Protein 3VEA (pdb70)

InterPro domains:
  IPR009390 Macrodomain Ter protein, MatP [MF_01073] (1-148)
  IPR009390 Macrodomain Ter protein, MatP [NF003471] (1-150)
  IPR013321 Arc-type ribbon-helix-helix [G3DSA:1.10.1220.10] (98-150)
  IPR035087 MatP, N-terminal [PF06303] (2-85)
  IPR035375 MatP, C-terminal ribbon-helix-helix domain [PF17414] (88-147)
  IPR038339 MatP, N-terminal domain superfamily [G3DSA:1.20.1270.380] (1-89)

Sequence (298 aa):
MKYQQLENLESGWKWAYLVKKHREGEAITRHIENSAAQDAVEQLMKLENEPVKVQEWIDAHMNVNLATRMKQTIRARRKRHFNAEHQHTRKKSIDLEFLVWQRLAVLARRRGNTLSDTVVQLIEDAERKEKYASQMSSLKQDLKDILDKMKYQQLENLESGWKWAYLVKKHREGEAITRHIENSAAQDAVEQLMKLENEPVKVQEWIDAHMNVNLATRMKQTIRARRKRHFNAEHQHTRKKSIDLEFLVWQRLAVLARRRGNTLSDTVVQLIEDAERKEKYASQMSSLKQDLKDILDK

Structure (mmCIF, N/CA/C/O backbone):
data_3VEA
#
_entry.id   3VEA
#
_cell.length_a   73.980
_cell.length_b   111.310
_cell.length_c   169.140
_cell.angle_alpha   90.00
_cell.angle_beta   90.00
_cell.angle_gamma   90.00
#
_symmetry.space_group_name_H-M   'C 2 2 21'
#
loop_
_entity.id
_entity.type
_entity.pdbx_description
1 polymer 'Macrodomain Ter protein'
2 polymer "5'-D(*AP*GP*TP*TP*CP*GP*TP*GP*AP*CP*AP*TP*TP*GP*TP*CP*AP*CP*GP*AP*AP*CP*T)-3'"
3 polymer "5'-D(*AP*GP*TP*TP*CP*GP*TP*GP*AP*CP*AP*AP*TP*GP*TP*CP*AP*CP*GP*AP*AP*CP*T)-3'"
4 water water
#
loop_
_atom_site.group_PDB
_atom_site.id
_atom_site.type_symbol
_atom_site.label_atom_id
_atom_site.label_alt_id
_atom_site.label_comp_id
_atom_site.label_asym_id
_atom_site.label_entity_id
_atom_site.label_seq_id
_atom_site.pdbx_PDB_ins_code
_atom_site.Cartn_x
_atom_site.Cartn_y
_atom_site.Cartn_z
_atom_site.occupancy
_atom_site.B_iso_or_equiv
_atom_site.auth_seq_id
_atom_site.auth_comp_id
_atom_site.auth_asym_id
_atom_site.auth_atom_id
_atom_site.pdbx_PDB_model_num
ATOM 1 N N . MET A 1 1 ? 5.750 27.104 -6.819 1.00 111.92 14 MET B N 1
ATOM 2 C CA . MET A 1 1 ? 6.468 28.204 -7.457 1.00 102.67 14 MET B CA 1
ATOM 3 C C . MET A 1 1 ? 7.202 29.082 -6.437 1.00 95.47 14 MET B C 1
ATOM 4 O O . MET A 1 1 ? 6.595 29.544 -5.482 1.00 95.66 14 MET B O 1
ATOM 9 N N . LYS A 1 2 ? 8.508 29.274 -6.622 1.00 86.64 15 LYS B N 1
ATOM 10 C CA . LYS A 1 2 ? 9.317 30.067 -5.700 1.00 80.21 15 LYS B CA 1
ATOM 11 C C . LYS A 1 2 ? 9.968 31.249 -6.382 1.00 78.80 15 LYS B C 1
ATOM 12 O O . LYS A 1 2 ? 9.582 32.359 -6.161 1.00 84.71 15 LYS B O 1
ATOM 18 N N . TYR A 1 3 ? 10.958 31.024 -7.228 1.00 78.36 16 TYR B N 1
ATOM 19 C CA . TYR A 1 3 ? 11.669 32.111 -7.915 1.00 76.90 16 TYR B CA 1
ATOM 20 C C . TYR A 1 3 ? 10.779 32.800 -8.946 1.00 74.87 16 TYR B C 1
ATOM 21 O O . TYR A 1 3 ? 9.800 32.235 -9.423 1.00 67.55 16 TYR B O 1
ATOM 30 N N . GLN A 1 4 ? 11.166 34.036 -9.318 1.00 71.79 17 GLN B N 1
ATOM 31 C CA . GLN A 1 4 ? 10.375 34.789 -10.285 1.00 77.77 17 GLN B CA 1
ATOM 32 C C . GLN A 1 4 ? 10.922 34.520 -11.668 1.00 77.99 17 GLN B C 1
ATOM 33 O O . GLN A 1 4 ? 12.132 34.447 -11.868 1.00 83.85 17 GLN B O 1
ATOM 39 N N . GLN A 1 5 ? 10.040 34.568 -12.663 1.00 86.83 18 GLN B N 1
ATOM 40 C CA . GLN A 1 5 ? 10.438 34.314 -14.065 1.00 91.75 18 GLN B CA 1
ATOM 41 C C . GLN A 1 5 ? 10.573 35.611 -14.862 1.00 91.59 18 GLN B C 1
ATOM 42 O O . GLN A 1 5 ? 9.564 36.177 -15.323 1.00 96.12 18 GLN B O 1
ATOM 48 N N . LEU A 1 6 ? 11.815 36.070 -15.001 1.00 88.17 19 LEU B N 1
ATOM 49 C CA . LEU A 1 6 ? 12.152 37.248 -15.772 1.00 87.05 19 LEU B CA 1
ATOM 50 C C . LEU A 1 6 ? 12.147 36.969 -17.250 1.00 91.49 19 LEU B C 1
ATOM 51 O O . LEU A 1 6 ? 13.205 36.658 -17.776 1.00 97.28 19 LEU B O 1
ATOM 56 N N . GLU A 1 7 ? 10.972 37.051 -17.898 1.00 96.32 20 GLU B N 1
ATOM 57 C CA . GLU A 1 7 ? 10.769 36.793 -19.341 1.00 102.50 20 GLU B CA 1
ATOM 58 C C . GLU A 1 7 ? 11.917 37.279 -20.279 1.00 100.41 20 GLU B C 1
ATOM 59 O O . GLU A 1 7 ? 12.227 36.463 -21.297 1.00 105.35 20 GLU B O 1
ATOM 65 N N . ASN A 1 8 ? 12.494 38.416 -20.025 1.00 101.11 21 ASN B N 1
ATOM 66 C CA . ASN A 1 8 ? 13.512 39.021 -20.808 1.00 108.23 21 ASN B CA 1
ATOM 67 C C . ASN A 1 8 ? 14.829 38.200 -20.801 1.00 106.59 21 ASN B C 1
ATOM 68 O O . ASN A 1 8 ? 15.417 37.801 -21.807 1.00 109.56 21 ASN B O 1
ATOM 73 N N . LEU A 1 9 ? 15.132 37.754 -19.578 1.00 99.00 22 LEU B N 1
ATOM 74 C CA . LEU A 1 9 ? 16.390 37.034 -19.288 1.00 94.06 22 LEU B CA 1
ATOM 75 C C . LEU A 1 9 ? 16.267 35.588 -19.730 1.00 90.80 22 LEU B C 1
ATOM 76 O O . LEU A 1 9 ? 17.141 34.966 -20.386 1.00 84.18 22 LEU B O 1
ATOM 81 N N . GLU A 1 10 ? 15.177 35.039 -19.279 1.00 83.39 23 GLU B N 1
ATOM 82 C CA . GLU A 1 10 ? 14.864 33.645 -19.528 1.00 68.31 23 GLU B CA 1
ATOM 83 C C . GLU A 1 10 ? 14.613 33.353 -20.991 1.00 74.89 23 GLU B C 1
ATOM 84 O O . GLU A 1 10 ? 14.672 32.207 -21.461 1.00 82.15 23 GLU B O 1
ATOM 90 N N . SER A 1 11 ? 14.431 34.412 -21.758 1.00 78.60 24 SER B N 1
ATOM 91 C CA . SER A 1 11 ? 14.237 34.245 -23.195 1.00 70.67 24 SER B CA 1
ATOM 92 C C . SER A 1 11 ? 15.607 34.154 -23.852 1.00 63.29 24 SER B C 1
ATOM 93 O O . SER A 1 11 ? 15.800 33.279 -24.676 1.00 76.66 24 SER B O 1
ATOM 96 N N . GLY A 1 12 ? 16.558 35.015 -23.483 1.00 61.76 25 GLY B N 1
ATOM 97 C CA . GLY A 1 12 ? 17.888 34.904 -24.067 1.00 67.56 25 GLY B CA 1
ATOM 98 C C . GLY A 1 12 ? 18.555 33.551 -23.718 1.00 74.68 25 GLY B C 1
ATOM 99 O O . GLY A 1 12 ? 19.347 32.998 -24.486 1.00 68.77 25 GLY B O 1
ATOM 100 N N . TRP A 1 13 ? 18.253 33.032 -22.532 1.00 70.54 26 TRP B N 1
ATOM 101 C CA . TRP A 1 13 ? 18.770 31.748 -22.104 1.00 72.13 26 TRP B CA 1
ATOM 102 C C . TRP A 1 13 ? 18.277 30.681 -23.087 1.00 78.09 26 TRP B C 1
ATOM 103 O O . TRP A 1 13 ? 19.045 29.827 -23.551 1.00 80.09 26 TRP B O 1
ATOM 114 N N . LYS A 1 14 ? 16.974 30.725 -23.371 1.00 75.35 27 LYS B N 1
ATOM 115 C CA . LYS A 1 14 ? 16.338 29.779 -24.279 1.00 72.93 27 LYS B CA 1
ATOM 116 C C . LYS A 1 14 ? 16.938 29.911 -25.674 1.00 77.09 27 LYS B C 1
ATOM 117 O O . LYS A 1 14 ? 17.001 28.957 -26.443 1.00 76.40 27 LYS B O 1
ATOM 123 N N . TRP A 1 15 ? 17.401 31.105 -25.993 1.00 78.32 28 TRP B N 1
ATOM 124 C CA . TRP A 1 15 ? 17.947 31.335 -27.301 1.00 77.98 28 TRP B CA 1
ATOM 125 C C . TRP A 1 15 ? 19.344 30.776 -27.342 1.00 76.96 28 TRP B C 1
ATOM 126 O O . TRP A 1 15 ? 19.686 30.053 -28.253 1.00 84.03 28 TRP B O 1
ATOM 137 N N . ALA A 1 16 ? 20.163 31.135 -26.361 1.00 80.76 29 ALA B N 1
ATOM 138 C CA . ALA A 1 16 ? 21.563 30.685 -26.303 1.00 78.42 29 ALA B CA 1
ATOM 139 C C . ALA A 1 16 ? 21.631 29.177 -26.325 1.00 71.98 29 ALA B C 1
ATOM 140 O O . ALA A 1 16 ? 22.605 28.607 -26.792 1.00 65.05 29 ALA B O 1
ATOM 142 N N . TYR A 1 17 ? 20.577 28.559 -25.809 1.00 68.18 30 TYR B N 1
ATOM 143 C CA . TYR A 1 17 ? 20.487 27.123 -25.723 1.00 74.90 30 TYR B CA 1
ATOM 144 C C . TYR A 1 17 ? 20.165 26.498 -27.052 1.00 75.99 30 TYR B C 1
ATOM 145 O O . TYR A 1 17 ? 20.584 25.382 -27.305 1.00 86.93 30 TYR B O 1
ATOM 154 N N . LEU A 1 18 ? 19.398 27.196 -27.880 1.00 77.26 31 LEU B N 1
ATOM 155 C CA . LEU A 1 18 ? 19.008 26.712 -29.214 1.00 74.11 31 LEU B CA 1
ATOM 156 C C . LEU A 1 18 ? 20.174 26.820 -30.189 1.00 71.59 31 LEU B C 1
ATOM 157 O O . LEU A 1 18 ? 20.504 25.846 -30.863 1.00 70.00 31 LEU B O 1
ATOM 162 N N . VAL A 1 19 ? 20.780 28.008 -30.254 1.00 70.80 32 VAL B N 1
ATOM 163 C CA . VAL A 1 19 ? 21.914 28.282 -31.137 1.00 75.81 32 VAL B CA 1
ATOM 164 C C . VAL A 1 19 ? 23.079 27.351 -30.764 1.00 74.89 32 VAL B C 1
ATOM 165 O O . VAL A 1 19 ? 23.853 26.927 -31.607 1.00 78.55 32 VAL B O 1
ATOM 169 N N . LYS A 1 20 ? 23.178 27.023 -29.490 1.00 76.72 33 LYS B N 1
ATOM 170 C CA . LYS A 1 20 ? 24.225 26.146 -28.995 1.00 76.97 33 LY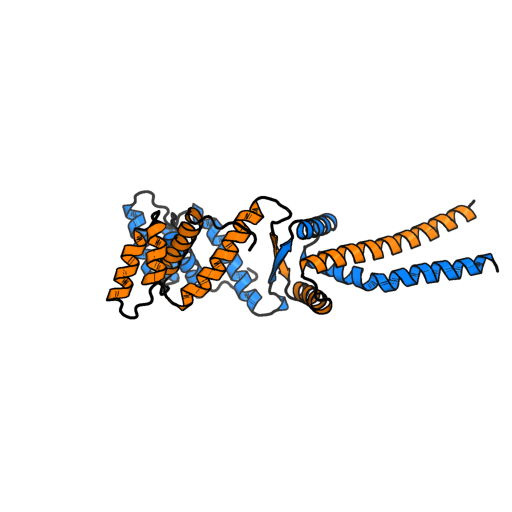S B CA 1
ATOM 171 C C . LYS A 1 20 ? 23.933 24.721 -29.474 1.00 78.27 33 LYS B C 1
ATOM 172 O O . LYS A 1 20 ? 24.743 24.085 -30.144 1.00 73.15 33 LYS B O 1
ATOM 178 N N . LYS A 1 21 ? 22.762 24.215 -29.123 1.00 75.08 34 LYS B N 1
ATOM 179 C CA . LYS A 1 21 ? 22.403 22.872 -29.542 1.00 74.58 34 LYS B CA 1
ATOM 180 C C . LYS A 1 21 ? 22.522 22.735 -31.078 1.00 77.05 34 LYS B C 1
ATOM 181 O O . LYS A 1 21 ? 22.888 21.689 -31.618 1.00 79.63 34 LYS B O 1
ATOM 187 N N . HIS A 1 22 ? 22.227 23.794 -31.808 1.00 80.90 35 HIS B N 1
ATOM 188 C CA . HIS A 1 22 ? 22.311 23.661 -33.238 1.00 78.01 35 HIS B CA 1
ATOM 189 C C . HIS A 1 22 ? 23.722 23.688 -33.751 1.00 78.55 35 HIS B C 1
ATOM 190 O O . HIS A 1 22 ? 24.033 23.037 -34.756 1.00 82.37 35 HIS B O 1
ATOM 197 N N . ARG A 1 23 ? 24.574 24.456 -33.090 1.00 70.51 36 ARG B N 1
ATOM 198 C CA . ARG A 1 23 ? 25.952 24.524 -33.510 1.00 72.27 36 ARG B CA 1
ATOM 199 C C . ARG A 1 23 ? 26.690 23.248 -33.097 1.00 77.37 36 ARG B C 1
ATOM 200 O O . ARG A 1 23 ? 27.801 22.972 -33.552 1.00 81.60 36 ARG B O 1
ATOM 208 N N . GLU A 1 24 ? 26.041 22.458 -32.250 1.00 77.25 37 GLU B N 1
ATOM 209 C CA . GLU A 1 24 ? 26.592 21.193 -31.778 1.00 79.41 37 GLU B CA 1
ATOM 210 C C . GLU A 1 24 ? 26.131 20.015 -32.649 1.00 83.73 37 GLU B C 1
ATOM 211 O O . GLU A 1 24 ? 26.540 18.863 -32.441 1.00 79.06 37 GLU B O 1
ATOM 217 N N . GLY A 1 25 ? 25.236 20.315 -33.586 1.00 84.27 38 GLY B N 1
ATOM 218 C CA . GLY A 1 25 ? 24.718 19.305 -34.476 1.00 80.74 38 GLY B CA 1
ATOM 219 C C . GLY A 1 25 ? 23.522 18.557 -33.938 1.00 84.79 38 GLY B C 1
ATOM 220 O O . GLY A 1 25 ? 23.530 17.338 -33.920 1.00 89.47 38 GLY B O 1
ATOM 221 N N . GLU A 1 26 ? 22.471 19.252 -33.509 1.00 81.65 39 GLU B N 1
ATOM 222 C CA . GLU A 1 26 ? 21.257 18.563 -33.005 1.00 80.15 39 GLU B CA 1
ATOM 223 C C . GLU A 1 26 ? 19.978 19.100 -33.726 1.00 87.24 39 GLU B C 1
ATOM 224 O O . GLU A 1 26 ? 20.091 20.193 -34.305 1.00 83.20 39 GLU B O 1
ATOM 230 N N . ALA A 1 27 ? 18.816 18.356 -33.684 1.00 89.19 40 ALA B N 1
ATOM 231 C CA . ALA A 1 27 ? 17.595 18.760 -34.372 1.00 85.17 40 ALA B CA 1
ATOM 232 C C . ALA A 1 27 ? 16.776 19.712 -33.533 1.00 84.98 40 ALA B C 1
ATOM 233 O O . ALA A 1 27 ? 15.798 19.375 -32.849 1.00 82.95 40 ALA B O 1
ATOM 235 N N . ILE A 1 28 ? 17.139 20.958 -33.769 1.00 81.58 41 ILE B N 1
ATOM 236 C CA . ILE A 1 28 ? 16.447 22.073 -33.144 1.00 80.00 41 ILE B CA 1
ATOM 237 C C . ILE A 1 28 ? 14.984 22.078 -33.639 1.00 87.84 41 ILE B C 1
ATOM 238 O O . ILE A 1 28 ? 14.025 21.938 -32.880 1.00 86.03 41 ILE B O 1
ATOM 243 N N . THR A 1 29 ? 14.832 22.000 -34.950 1.00 100.11 42 THR B N 1
ATOM 244 C CA . THR A 1 29 ? 13.505 22.037 -35.597 1.00 103.48 42 THR B CA 1
ATOM 245 C C . THR A 1 29 ? 12.703 20.751 -35.564 1.00 104.38 42 THR B C 1
ATOM 246 O O . THR A 1 29 ? 13.244 19.687 -35.369 1.00 104.25 42 THR B O 1
ATOM 250 N N . ARG A 1 30 ? 11.413 20.835 -35.849 1.00 108.74 43 ARG B N 1
ATOM 251 C CA . ARG A 1 30 ? 10.668 19.594 -35.844 1.00 115.52 43 ARG B CA 1
ATOM 252 C C . ARG A 1 30 ? 10.202 19.245 -37.239 1.00 118.93 43 ARG B C 1
ATOM 253 O O . ARG A 1 30 ? 9.213 18.520 -37.379 1.00 115.10 43 ARG B O 1
ATOM 261 N N . HIS A 1 31 ? 10.970 19.681 -38.244 1.00 119.50 44 HIS B N 1
ATOM 262 C CA . HIS A 1 31 ? 10.668 19.416 -39.651 1.00 118.36 44 HIS B CA 1
ATOM 263 C C . HIS A 1 31 ? 11.673 18.441 -40.240 1.00 117.92 44 HIS B C 1
ATOM 264 O O . HIS A 1 31 ? 12.834 18.803 -40.407 1.00 115.70 44 HIS B O 1
ATOM 271 N N . ILE A 1 32 ? 11.220 17.230 -40.570 1.00 118.91 45 ILE B N 1
ATOM 272 C CA . ILE A 1 32 ? 12.092 16.195 -41.138 1.00 118.23 45 ILE B CA 1
ATOM 273 C C . ILE A 1 32 ? 12.776 16.674 -42.409 1.00 118.89 45 ILE B C 1
ATOM 274 O O . ILE A 1 32 ? 13.906 16.286 -42.697 1.00 116.68 45 ILE B O 1
ATOM 279 N N . GLU A 1 33 ? 12.082 17.522 -43.162 1.00 120.26 46 GLU B N 1
ATOM 280 C CA . GLU A 1 33 ? 12.619 18.086 -44.393 1.00 121.11 46 GLU B CA 1
ATOM 281 C C . GLU A 1 33 ? 13.699 19.119 -44.102 1.00 116.73 46 GLU B C 1
ATOM 282 O O . GLU A 1 33 ? 13.482 20.031 -43.316 1.00 120.44 46 GLU B O 1
ATOM 288 N N . ASN A 1 34 ? 14.858 18.982 -44.734 1.00 113.11 47 ASN B N 1
ATOM 289 C CA . ASN A 1 34 ? 15.941 19.942 -44.522 1.00 117.45 47 ASN B CA 1
ATOM 290 C C . ASN A 1 34 ? 15.581 21.310 -45.073 1.00 119.15 47 ASN B C 1
ATOM 291 O O . ASN A 1 34 ? 16.272 22.306 -44.819 1.00 117.02 47 ASN B O 1
ATOM 296 N N . SER A 1 35 ? 14.502 21.348 -45.844 1.00 122.44 48 SER B N 1
ATOM 297 C CA . SER A 1 35 ? 14.032 22.597 -46.431 1.00 127.04 48 SER B CA 1
ATOM 298 C C . SER A 1 35 ? 13.405 23.494 -45.340 1.00 129.96 48 SER B C 1
ATOM 299 O O . SER A 1 35 ? 13.933 24.584 -45.052 1.00 124.29 48 SER B O 1
ATOM 302 N N . ALA A 1 36 ? 12.301 23.014 -44.737 1.00 134.04 49 ALA B N 1
ATOM 303 C CA . ALA A 1 36 ? 11.570 23.718 -43.660 1.00 134.09 49 ALA B CA 1
ATOM 304 C C . ALA A 1 36 ? 12.431 23.870 -42.393 1.00 132.74 49 ALA B C 1
ATOM 305 O O . ALA A 1 36 ? 12.375 24.901 -41.694 1.00 130.35 49 ALA B O 1
ATOM 307 N N . ALA A 1 37 ? 13.215 22.829 -42.105 1.00 130.04 50 ALA B N 1
ATOM 308 C CA . ALA A 1 37 ? 14.112 22.827 -40.960 1.00 126.71 50 ALA B CA 1
ATOM 309 C C . ALA A 1 37 ? 15.129 23.960 -41.124 1.00 126.32 50 ALA B C 1
ATOM 310 O O . ALA A 1 37 ? 15.195 24.876 -40.291 1.00 128.92 50 ALA B O 1
ATOM 312 N N . GLN A 1 38 ? 15.909 23.914 -42.197 1.00 121.11 51 GLN B N 1
ATOM 313 C CA . GLN A 1 38 ? 16.889 24.957 -42.424 1.00 120.67 51 GLN B CA 1
ATOM 314 C C . GLN A 1 38 ? 16.231 26.323 -42.503 1.00 123.20 51 GLN B C 1
ATOM 315 O O . GLN A 1 38 ? 16.845 27.324 -42.156 1.00 125.93 51 GLN B O 1
ATOM 321 N N . ASP A 1 39 ? 14.985 26.374 -42.960 1.00 124.00 52 ASP B N 1
ATOM 322 C CA . ASP A 1 39 ? 14.275 27.648 -43.060 1.00 127.39 52 ASP B CA 1
ATOM 323 C C . ASP A 1 39 ? 14.121 28.308 -41.705 1.00 125.17 52 ASP B C 1
ATOM 324 O O . ASP A 1 39 ? 14.298 29.516 -41.566 1.00 121.13 52 ASP B O 1
ATOM 329 N N . ALA A 1 40 ? 13.768 27.493 -40.717 1.00 126.18 53 ALA B N 1
ATOM 330 C CA . ALA A 1 40 ? 13.569 27.945 -39.346 1.00 124.37 53 ALA B CA 1
ATOM 331 C C . ALA A 1 40 ? 14.890 28.347 -38.668 1.00 120.52 53 ALA B C 1
ATOM 332 O O . ALA A 1 40 ? 14.994 29.402 -38.024 1.00 119.22 53 ALA B O 1
ATOM 334 N N . VAL A 1 41 ? 15.890 27.491 -38.810 1.00 114.88 54 VAL B N 1
ATOM 335 C CA . VAL A 1 41 ? 17.194 27.739 -38.230 1.00 113.90 54 VAL B CA 1
ATOM 336 C C . VAL A 1 41 ? 17.698 29.143 -38.561 1.00 116.48 54 VAL B C 1
ATOM 337 O O . VAL A 1 41 ? 18.251 29.842 -37.705 1.00 116.26 54 VAL B O 1
ATOM 341 N N . GLU A 1 42 ? 17.509 29.567 -39.803 1.00 121.83 55 GLU B N 1
ATOM 342 C CA . GLU A 1 42 ? 17.962 30.903 -40.195 1.00 126.48 55 GLU B CA 1
ATOM 343 C C . GLU A 1 42 ? 17.242 32.033 -39.440 1.00 126.43 55 GLU B C 1
ATOM 344 O O . GLU A 1 42 ? 17.880 33.015 -39.033 1.00 124.39 55 GLU B O 1
ATOM 350 N N . GLN A 1 43 ? 15.927 31.890 -39.244 1.00 124.27 56 GLN B N 1
ATOM 351 C CA . GLN A 1 43 ? 15.139 32.913 -38.553 1.00 121.17 56 GLN B CA 1
ATOM 352 C C . GLN A 1 43 ? 15.590 33.004 -37.113 1.00 120.49 56 GLN B C 1
ATOM 353 O O . GLN A 1 43 ? 15.884 34.081 -36.593 1.00 121.71 56 GLN B O 1
ATOM 359 N N . LEU A 1 44 ? 15.654 31.850 -36.475 1.00 116.15 57 LEU B N 1
ATOM 360 C CA . LEU A 1 44 ? 16.054 31.794 -35.094 1.00 113.78 57 LEU B CA 1
ATOM 361 C C . LEU A 1 44 ? 17.453 32.414 -34.889 1.00 113.53 57 LEU B C 1
ATOM 362 O O . LEU A 1 44 ? 17.886 32.630 -33.760 1.00 117.46 57 LEU B O 1
ATOM 367 N N . MET A 1 45 ? 18.152 32.728 -35.972 1.00 110.14 58 MET B N 1
ATOM 368 C CA . MET A 1 45 ? 19.483 33.321 -35.858 1.00 110.44 58 MET B CA 1
ATOM 369 C C . MET A 1 45 ? 19.479 34.847 -35.758 1.00 109.81 58 MET B C 1
ATOM 370 O O . MET A 1 45 ? 20.515 35.484 -35.483 1.00 107.33 58 MET B O 1
ATOM 375 N N . LYS A 1 46 ? 18.325 35.441 -35.991 1.00 108.42 59 LYS B N 1
ATOM 376 C CA . LYS A 1 46 ? 18.248 36.870 -35.918 1.00 109.09 59 LYS B CA 1
ATOM 377 C C . LYS A 1 46 ? 17.362 37.285 -34.732 1.00 109.47 59 LYS B C 1
ATOM 378 O O . LYS A 1 46 ? 17.239 38.488 -34.400 1.00 112.18 59 LYS B O 1
ATOM 384 N N . LEU A 1 47 ? 16.818 36.297 -34.018 1.00 103.33 60 LEU B N 1
ATOM 385 C CA . LEU A 1 47 ? 15.908 36.650 -32.922 1.00 98.43 60 LEU B CA 1
ATOM 386 C C . LEU A 1 47 ? 16.842 36.938 -31.700 1.00 99.56 60 LEU B C 1
ATOM 387 O O . LEU A 1 47 ? 16.413 37.049 -30.500 1.00 97.31 60 LEU B O 1
ATOM 392 N N . GLU A 1 48 ? 18.136 37.038 -31.947 1.00 102.65 61 GLU B N 1
ATOM 393 C CA . GLU A 1 48 ? 19.048 37.525 -30.864 1.00 105.95 61 GLU B CA 1
ATOM 394 C C . GLU A 1 48 ? 18.526 38.130 -29.516 1.00 108.47 61 GLU B C 1
ATOM 395 O O . GLU A 1 48 ? 18.751 37.531 -28.463 1.00 108.26 61 GLU B O 1
ATOM 401 N N . ASN A 1 49 ? 17.940 39.376 -29.615 1.00 108.22 62 ASN B N 1
ATOM 402 C CA . ASN A 1 49 ? 17.326 40.106 -28.477 1.00 108.31 62 ASN B CA 1
ATOM 403 C C . ASN A 1 49 ? 15.853 40.444 -28.683 1.00 109.71 62 ASN B C 1
ATOM 404 O O . ASN A 1 49 ? 15.378 41.394 -28.027 1.00 110.35 62 ASN B O 1
ATOM 409 N N . GLU A 1 50 ? 15.121 39.626 -29.453 1.00 111.90 63 GLU B N 1
ATOM 410 C CA . GLU A 1 50 ? 13.673 39.823 -29.666 1.00 109.01 63 GLU B CA 1
ATOM 411 C C . GLU A 1 50 ? 12.895 38.715 -28.991 1.00 101.66 63 GLU B C 1
ATOM 412 O O . GLU A 1 50 ? 12.295 37.868 -29.667 1.00 93.33 63 GLU B O 1
ATOM 418 N N . PRO A 1 51 ? 12.869 38.738 -27.656 1.00 101.85 64 PRO B N 1
ATOM 419 C CA . PRO A 1 51 ? 12.181 37.738 -26.847 1.00 105.48 64 PRO B CA 1
ATOM 420 C C . PRO A 1 51 ? 10.757 37.519 -27.255 1.00 108.16 64 PRO B C 1
ATOM 421 O O . PRO A 1 51 ? 10.248 36.395 -27.194 1.00 111.74 64 PRO B O 1
ATOM 425 N N . VAL A 1 52 ? 10.114 38.601 -27.667 1.00 112.18 65 VAL B N 1
ATOM 426 C CA . VAL A 1 52 ? 8.718 38.539 -28.076 1.00 113.79 65 VAL B CA 1
ATOM 427 C C . VAL A 1 52 ? 8.570 37.485 -29.184 1.00 115.59 65 VAL B C 1
ATOM 428 O O . VAL A 1 52 ? 7.600 36.700 -29.218 1.00 107.20 65 VAL B O 1
ATOM 432 N N . LYS A 1 53 ? 9.585 37.476 -30.057 1.00 118.26 66 LYS B N 1
ATOM 433 C CA . LYS A 1 53 ? 9.680 36.590 -31.222 1.00 115.96 66 LYS B CA 1
ATOM 434 C C . LYS A 1 53 ? 10.235 35.202 -30.890 1.00 115.35 66 LYS B C 1
ATOM 435 O O . LYS A 1 53 ? 9.711 34.175 -31.345 1.00 108.84 66 LYS B O 1
ATOM 441 N N . VAL A 1 54 ? 11.302 35.186 -30.092 1.00 116.40 67 VAL B N 1
ATOM 442 C CA . VAL A 1 54 ? 11.951 33.946 -29.685 1.00 107.98 67 VAL B CA 1
ATOM 443 C C . VAL A 1 54 ? 10.928 32.889 -29.304 1.00 105.74 67 VAL B C 1
ATOM 444 O O . VAL A 1 54 ? 11.013 31.754 -29.747 1.00 101.98 67 VAL B O 1
ATOM 448 N N . GLN A 1 55 ? 9.963 33.272 -28.476 1.00 107.24 68 GLN B N 1
ATOM 449 C CA . GLN A 1 55 ? 8.941 32.347 -28.030 1.00 110.86 68 GLN B CA 1
ATOM 450 C C . GLN A 1 55 ? 8.082 31.859 -29.176 1.00 113.15 68 GLN B C 1
ATOM 451 O O . GLN A 1 55 ? 7.629 30.707 -29.197 1.00 109.93 68 GLN B O 1
ATOM 457 N N . GLU A 1 56 ? 7.844 32.754 -30.125 1.00 119.03 69 GLU B N 1
ATOM 458 C CA . GLU A 1 56 ? 7.038 32.427 -31.295 1.00 120.45 69 GLU B CA 1
ATOM 459 C C . GLU A 1 56 ? 7.678 31.261 -32.034 1.00 113.75 69 GLU B C 1
ATOM 460 O O . GLU A 1 56 ? 6.998 30.367 -32.562 1.00 107.89 69 GLU B O 1
ATOM 466 N N . TRP A 1 57 ? 9.002 31.288 -32.070 1.00 111.67 70 TRP B N 1
ATOM 467 C CA . TRP A 1 57 ? 9.756 30.247 -32.738 1.00 109.53 70 TRP B CA 1
ATOM 468 C C . TRP A 1 57 ? 9.514 28.911 -32.065 1.00 109.11 70 TRP B C 1
ATOM 469 O O . TRP A 1 57 ? 9.150 27.955 -32.716 1.00 105.98 70 TRP B O 1
ATOM 480 N N . ILE A 1 58 ? 9.712 28.852 -30.751 1.00 110.29 71 ILE B N 1
ATOM 481 C CA . ILE A 1 58 ? 9.518 27.610 -29.995 1.00 110.88 71 ILE B CA 1
ATOM 482 C C . ILE A 1 58 ? 8.125 27.013 -30.250 1.00 115.15 71 ILE B C 1
ATOM 483 O O . ILE A 1 58 ? 7.990 25.805 -30.537 1.00 114.40 71 ILE B O 1
ATOM 488 N N . ASP A 1 59 ? 7.109 27.874 -30.107 1.00 118.48 72 ASP B N 1
ATOM 489 C CA . ASP A 1 59 ? 5.730 27.494 -30.327 1.00 119.31 72 ASP B CA 1
ATOM 490 C C . ASP A 1 59 ? 5.613 26.946 -31.760 1.00 117.96 72 ASP B C 1
ATOM 491 O O . ASP A 1 59 ? 5.014 25.889 -31.986 1.00 118.35 72 ASP B O 1
ATOM 496 N N . ALA A 1 60 ? 6.238 27.618 -32.723 1.00 115.61 73 ALA B N 1
ATOM 497 C CA . ALA A 1 60 ? 6.130 27.164 -34.125 1.00 116.09 73 ALA B CA 1
ATOM 498 C C . ALA A 1 60 ? 7.228 26.238 -34.682 1.00 116.14 73 ALA B C 1
ATOM 499 O O . ALA A 1 60 ? 6.956 25.245 -35.350 1.00 112.98 73 ALA B O 1
ATOM 501 N N . HIS A 1 61 ? 8.498 26.507 -34.414 1.00 120.36 74 HIS B N 1
ATOM 502 C CA . HIS A 1 61 ? 9.506 25.618 -35.034 1.00 116.66 74 HIS B CA 1
ATOM 503 C C . HIS A 1 61 ? 10.316 24.480 -34.211 1.00 112.64 74 HIS B C 1
ATOM 504 O O . HIS A 1 61 ? 11.112 23.758 -34.822 1.00 117.05 74 HIS B O 1
ATOM 511 N N . MET A 1 62 ? 10.070 24.286 -32.887 1.00 106.25 75 MET B N 1
ATOM 512 C CA . MET A 1 62 ? 10.868 23.451 -31.917 1.00 101.43 75 MET B CA 1
ATOM 513 C C . MET A 1 62 ? 10.678 21.865 -31.890 1.00 100.06 75 MET B C 1
ATOM 514 O O . MET A 1 62 ? 9.539 21.340 -31.642 1.00 97.38 75 MET B O 1
ATOM 519 N N . ASN A 1 63 ? 11.798 21.100 -31.927 1.00 92.65 76 ASN B N 1
ATOM 520 C CA . ASN A 1 63 ? 11.778 19.611 -31.845 1.00 86.35 76 ASN B CA 1
ATOM 521 C C . ASN A 1 63 ? 11.102 19.196 -30.538 1.00 84.24 76 ASN B C 1
ATOM 522 O O . ASN A 1 63 ? 11.445 19.671 -29.466 1.00 87.26 76 ASN B O 1
ATOM 527 N N . VAL A 1 64 ? 10.125 18.319 -30.640 1.00 88.06 77 VAL B N 1
ATOM 528 C CA . VAL A 1 64 ? 9.400 17.844 -29.475 1.00 88.68 77 VAL 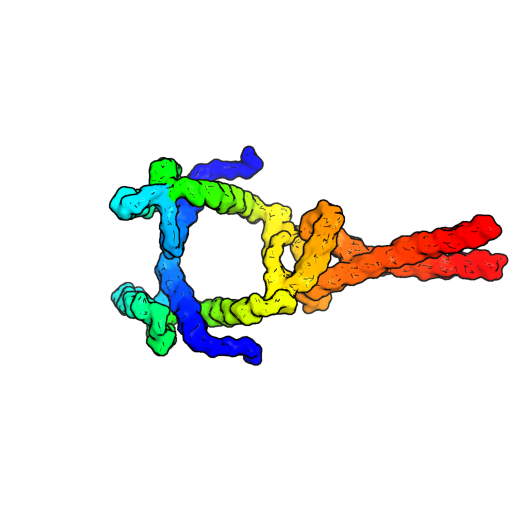B CA 1
ATOM 529 C C . VAL A 1 64 ? 10.350 17.473 -28.317 1.00 91.15 77 VAL B C 1
ATOM 530 O O . VAL A 1 64 ? 10.266 18.045 -27.229 1.00 90.38 77 VAL B O 1
ATOM 534 N N . ASN A 1 65 ? 11.264 16.528 -28.568 1.00 96.34 78 ASN B N 1
ATOM 535 C CA . ASN A 1 65 ? 12.220 16.027 -27.554 1.00 96.44 78 ASN B CA 1
ATOM 536 C C . ASN A 1 65 ? 13.006 17.111 -26.860 1.00 91.50 78 ASN B C 1
ATOM 537 O O . ASN A 1 65 ? 13.114 17.123 -25.622 1.00 88.81 78 ASN B O 1
ATOM 542 N N . LEU A 1 66 ? 13.573 17.993 -27.669 1.00 84.52 79 LEU B N 1
ATOM 543 C CA . LEU A 1 66 ? 14.354 19.090 -27.164 1.00 81.37 79 LEU B CA 1
ATOM 544 C C . LEU A 1 66 ? 13.526 19.998 -26.255 1.00 83.75 79 LEU B C 1
ATOM 545 O O . LEU A 1 66 ? 14.050 20.556 -25.286 1.00 87.31 79 LEU B O 1
ATOM 550 N N . ALA A 1 67 ? 12.233 20.115 -26.542 1.00 79.61 80 ALA B N 1
ATOM 551 C CA . ALA A 1 67 ? 11.363 20.975 -25.755 1.00 79.72 80 ALA B CA 1
ATOM 552 C C . ALA A 1 67 ? 11.345 20.570 -24.323 1.00 76.96 80 ALA B C 1
ATOM 553 O O . ALA A 1 67 ? 11.557 21.400 -23.461 1.00 77.45 80 ALA B O 1
ATOM 555 N N . THR A 1 68 ? 11.075 19.295 -24.071 1.00 72.27 81 THR B N 1
ATOM 556 C CA . THR A 1 68 ? 11.006 18.805 -22.708 1.00 69.05 81 THR B CA 1
ATOM 557 C C . THR A 1 68 ? 12.306 18.961 -21.950 1.00 71.59 81 THR B C 1
ATOM 558 O O . THR A 1 68 ? 12.288 19.256 -20.749 1.00 71.68 81 THR B O 1
ATOM 562 N N . ARG A 1 69 ? 13.427 18.763 -22.649 1.00 68.82 82 ARG B N 1
ATOM 563 C CA . ARG A 1 69 ? 14.746 18.876 -22.045 1.00 71.21 82 ARG B CA 1
ATOM 564 C C . ARG A 1 69 ? 15.102 20.320 -21.777 1.00 76.93 82 ARG B C 1
ATOM 565 O O . ARG A 1 69 ? 15.686 20.647 -20.733 1.00 83.33 82 ARG B O 1
ATOM 573 N N . MET A 1 70 ? 14.755 21.200 -22.706 1.00 74.76 83 MET B N 1
ATOM 574 C CA . MET A 1 70 ? 15.026 22.618 -22.492 1.00 73.33 83 MET B CA 1
ATOM 575 C C . MET A 1 70 ? 14.267 23.162 -21.246 1.00 75.15 83 MET B C 1
ATOM 576 O O . MET A 1 70 ? 14.726 24.088 -20.549 1.00 72.05 83 MET B O 1
ATOM 581 N N . LYS A 1 71 ? 13.109 22.569 -20.974 1.00 69.25 84 LYS B N 1
ATOM 582 C CA . LYS A 1 71 ? 12.273 22.955 -19.844 1.00 71.39 84 LYS B CA 1
ATOM 583 C C . LYS A 1 71 ? 12.993 22.698 -18.531 1.00 75.12 84 LYS B C 1
ATOM 584 O O . LYS A 1 71 ? 12.972 23.543 -17.627 1.00 73.70 84 LYS B O 1
ATOM 590 N N . GLN A 1 72 ? 13.615 21.524 -18.409 1.00 75.83 85 GLN B N 1
ATOM 591 C CA . GLN A 1 72 ? 14.314 21.221 -17.172 1.00 69.65 85 GLN B CA 1
ATOM 592 C C . GLN A 1 72 ? 15.595 21.968 -17.108 1.00 61.09 85 GLN B C 1
ATOM 593 O O . GLN A 1 72 ? 16.008 22.351 -16.016 1.00 62.38 85 GLN B O 1
ATOM 599 N N . THR A 1 73 ? 16.201 22.237 -18.260 1.00 54.10 86 THR B N 1
ATOM 600 C CA . THR A 1 73 ? 17.471 22.973 -18.276 1.00 48.01 86 THR B CA 1
ATOM 601 C C . THR A 1 73 ? 17.252 24.378 -17.765 1.00 54.74 86 THR B C 1
ATOM 602 O O . THR A 1 73 ? 18.062 24.884 -17.009 1.00 71.34 86 THR B O 1
ATOM 606 N N . ILE A 1 74 ? 16.154 25.013 -18.162 1.00 60.31 87 ILE B N 1
ATOM 607 C CA . ILE A 1 74 ? 15.854 26.385 -17.752 1.00 51.76 87 ILE B CA 1
ATOM 608 C C . ILE A 1 74 ? 15.512 26.514 -16.276 1.00 49.19 87 ILE B C 1
ATOM 609 O O . ILE A 1 74 ? 16.007 27.443 -15.624 1.00 55.86 87 ILE B O 1
ATOM 614 N N . ARG A 1 75 ? 14.645 25.634 -15.757 1.00 50.49 88 ARG B N 1
ATOM 615 C CA . ARG A 1 75 ? 14.278 25.668 -14.324 1.00 58.88 88 ARG B CA 1
ATOM 616 C C . ARG A 1 75 ? 15.551 25.580 -13.477 1.00 66.90 88 ARG B C 1
ATOM 617 O O . ARG A 1 75 ? 15.583 26.161 -12.372 1.00 67.82 88 ARG B O 1
ATOM 625 N N . ALA A 1 76 ? 16.561 24.847 -13.985 1.00 56.26 89 ALA B N 1
ATOM 626 C CA . ALA A 1 76 ? 17.821 24.680 -13.265 1.00 60.79 89 ALA B CA 1
ATOM 627 C C . ALA A 1 76 ? 18.601 25.954 -13.354 1.00 51.27 89 ALA B C 1
ATOM 628 O O . ALA A 1 76 ? 19.108 26.435 -12.331 1.00 47.47 89 ALA B O 1
ATOM 630 N N . ARG A 1 77 ? 18.729 26.499 -14.560 1.00 53.35 90 ARG B N 1
ATOM 631 C CA . ARG A 1 77 ? 19.458 27.786 -14.733 1.00 62.09 90 ARG B CA 1
ATOM 632 C C . ARG A 1 77 ? 18.786 28.903 -13.861 1.00 64.33 90 ARG B C 1
ATOM 633 O O . ARG A 1 77 ? 19.429 29.795 -13.311 1.00 65.72 90 ARG B O 1
ATOM 641 N N . ARG A 1 78 ? 17.478 28.800 -13.701 1.00 60.87 91 ARG B N 1
ATOM 642 C CA . ARG A 1 78 ? 16.744 29.782 -12.936 1.00 61.92 91 ARG B CA 1
ATOM 643 C C . ARG A 1 78 ? 17.147 29.701 -11.481 1.00 60.22 91 ARG B C 1
ATOM 644 O O . ARG A 1 78 ? 17.684 30.639 -10.898 1.00 59.21 91 ARG B O 1
ATOM 652 N N . LYS A 1 79 ? 16.826 28.554 -10.894 1.00 64.98 92 LYS B N 1
ATOM 653 C CA . LYS A 1 79 ? 17.087 28.307 -9.492 1.00 62.17 92 LYS B CA 1
ATOM 654 C C . LYS A 1 79 ? 18.555 28.619 -9.118 1.00 61.35 92 LYS B C 1
ATOM 655 O O . LYS A 1 79 ? 18.852 29.175 -8.076 1.00 63.48 92 LYS B O 1
ATOM 661 N N . ARG A 1 80 ? 19.477 28.284 -9.986 1.00 61.23 93 ARG B N 1
ATOM 662 C CA . ARG A 1 80 ? 20.849 28.541 -9.675 1.00 65.77 93 ARG B CA 1
ATOM 663 C C . ARG A 1 80 ? 21.120 30.038 -9.748 1.00 68.91 93 ARG B C 1
ATOM 664 O O . ARG A 1 80 ? 21.939 30.566 -8.978 1.00 64.39 93 ARG B O 1
ATOM 672 N N . HIS A 1 81 ? 20.434 30.707 -10.680 1.00 71.83 94 HIS B N 1
ATOM 673 C CA . HIS A 1 81 ? 20.559 32.161 -10.869 1.00 75.33 94 HIS B CA 1
ATOM 674 C C . HIS A 1 81 ? 20.306 32.930 -9.582 1.00 72.11 94 HIS B C 1
ATOM 675 O O . HIS A 1 81 ? 21.104 33.786 -9.217 1.00 74.72 94 HIS B O 1
ATOM 682 N N . PHE A 1 82 ? 19.199 32.608 -8.921 1.00 63.36 95 PHE B N 1
ATOM 683 C CA . PHE A 1 82 ? 18.811 33.215 -7.667 1.00 72.72 95 PHE B CA 1
ATOM 684 C C . PHE A 1 82 ? 19.515 32.621 -6.432 1.00 75.49 95 PHE B C 1
ATOM 685 O O . PHE A 1 82 ? 19.657 33.278 -5.405 1.00 83.32 95 PHE B O 1
ATOM 693 N N . ASN A 1 83 ? 19.953 31.384 -6.510 1.00 75.12 96 ASN B N 1
ATOM 694 C CA . ASN A 1 83 ? 20.609 30.791 -5.374 1.00 68.22 96 ASN B CA 1
ATOM 695 C C . ASN A 1 83 ? 21.992 31.360 -5.227 1.00 66.17 96 ASN B C 1
ATOM 696 O O . ASN A 1 83 ? 22.546 31.319 -4.143 1.00 63.08 96 ASN B O 1
ATOM 701 N N . ALA A 1 84 ? 22.530 31.920 -6.304 1.00 55.40 97 ALA B N 1
ATOM 702 C CA . ALA A 1 84 ? 23.891 32.475 -6.273 1.00 65.00 97 ALA B CA 1
ATOM 703 C C . ALA A 1 84 ? 23.978 33.861 -5.668 1.00 70.39 97 ALA B C 1
ATOM 704 O O . ALA A 1 84 ? 24.996 34.518 -5.770 1.00 76.62 97 ALA B O 1
ATOM 706 N N . GLU A 1 85 ? 22.906 34.303 -5.038 1.00 81.80 98 GLU B N 1
ATOM 707 C CA . GLU A 1 85 ? 22.852 35.630 -4.453 1.00 83.58 98 GLU B CA 1
ATOM 708 C C . GLU A 1 85 ? 23.117 35.613 -2.961 1.00 84.97 98 GLU B C 1
ATOM 709 O O . GLU A 1 85 ? 23.292 36.654 -2.340 1.00 94.22 98 GLU B O 1
ATOM 715 N N . HIS A 1 86 ? 23.142 34.426 -2.384 1.00 88.05 99 HIS B N 1
ATOM 716 C CA . HIS A 1 86 ? 23.387 34.273 -0.955 1.00 90.43 99 HIS B CA 1
ATOM 717 C C . HIS A 1 86 ? 24.112 32.937 -0.799 1.00 90.99 99 HIS B C 1
ATOM 718 O O . HIS A 1 86 ? 23.706 31.926 -1.383 1.00 91.82 99 HIS B O 1
ATOM 725 N N . GLN A 1 87 ? 25.167 32.909 -0.003 1.00 84.51 100 GLN B N 1
ATOM 726 C CA . GLN A 1 87 ? 25.910 31.673 0.151 1.00 89.01 100 GLN B CA 1
ATOM 727 C C . GLN A 1 87 ? 25.156 30.476 0.697 1.00 89.97 100 GLN B C 1
ATOM 728 O O . GLN A 1 87 ? 25.290 29.366 0.188 1.00 85.88 100 GLN B O 1
ATOM 734 N N . HIS A 1 88 ? 24.376 30.692 1.745 1.00 92.82 101 HIS B N 1
ATOM 735 C CA . HIS A 1 88 ? 23.632 29.598 2.349 1.00 93.74 101 HIS B CA 1
ATOM 736 C C . HIS A 1 88 ? 22.518 29.039 1.468 1.00 92.83 101 HIS B C 1
ATOM 737 O O . HIS A 1 88 ? 21.620 28.343 1.967 1.00 101.23 101 HIS B O 1
ATOM 744 N N . THR A 1 89 ? 22.563 29.345 0.169 1.00 81.19 102 THR B N 1
ATOM 745 C CA . THR A 1 89 ? 21.565 28.829 -0.789 1.00 73.62 102 THR B CA 1
ATOM 746 C C . THR A 1 89 ? 22.345 28.235 -1.990 1.00 65.41 102 THR B C 1
ATOM 747 O O . THR A 1 89 ? 21.787 27.567 -2.866 1.00 47.41 102 THR B O 1
ATOM 751 N N . ARG A 1 90 ? 23.639 28.538 -2.025 1.00 58.34 103 ARG B N 1
ATOM 752 C CA . ARG A 1 90 ? 24.521 28.013 -3.052 1.00 62.30 103 ARG B CA 1
ATOM 753 C C . ARG A 1 90 ? 24.848 26.532 -2.751 1.00 58.06 103 ARG B C 1
ATOM 754 O O . ARG A 1 90 ? 24.571 26.025 -1.641 1.00 53.70 103 ARG B O 1
ATOM 762 N N . LYS A 1 91 ? 25.444 25.865 -3.741 1.00 55.53 104 LYS B N 1
ATOM 763 C CA . LYS A 1 91 ? 25.833 24.456 -3.654 1.00 51.72 104 LYS B CA 1
ATOM 764 C C . LYS A 1 91 ? 27.289 24.302 -4.005 1.00 49.69 104 LYS B C 1
ATOM 765 O O . LYS A 1 91 ? 27.829 25.081 -4.817 1.00 55.70 104 LYS B O 1
ATOM 771 N N . LYS A 1 92 ? 27.962 23.333 -3.387 1.00 46.66 105 LYS B N 1
ATOM 772 C CA . LYS A 1 92 ? 29.373 23.138 -3.731 1.00 46.10 105 LYS B CA 1
ATOM 773 C C . LYS A 1 92 ? 29.614 21.804 -4.430 1.00 41.17 105 LYS B C 1
ATOM 774 O O . LYS A 1 92 ? 29.191 20.789 -3.921 1.00 47.47 105 LYS B O 1
ATOM 780 N N . SER A 1 93 ? 30.261 21.788 -5.599 1.00 43.42 106 SER B N 1
ATOM 781 C CA . SER A 1 93 ? 30.528 20.494 -6.299 1.00 45.74 106 SER B CA 1
ATOM 782 C C . SER A 1 93 ? 31.809 19.853 -5.848 1.00 48.18 106 SER B C 1
ATOM 783 O O . SER A 1 93 ? 32.881 20.480 -5.889 1.00 56.40 106 SER B O 1
ATOM 786 N N . ILE A 1 94 ? 31.727 18.615 -5.415 1.00 43.23 107 ILE B N 1
ATOM 787 C CA . ILE A 1 94 ? 32.955 17.920 -5.082 1.00 43.64 107 ILE B CA 1
ATOM 788 C C . ILE A 1 94 ? 32.956 16.556 -5.757 1.00 42.35 107 ILE B C 1
ATOM 789 O O . ILE A 1 94 ? 32.002 16.154 -6.407 1.00 47.29 107 ILE B O 1
ATOM 794 N N . ASP A 1 95 ? 34.036 15.826 -5.614 1.00 51.61 108 ASP B N 1
ATOM 795 C CA . ASP A 1 95 ? 34.108 14.511 -6.226 1.00 43.07 108 ASP B CA 1
ATOM 796 C C . ASP A 1 95 ? 34.534 13.557 -5.147 1.00 41.71 108 ASP B C 1
ATOM 797 O O . ASP A 1 95 ? 35.462 13.797 -4.434 1.00 43.02 108 ASP B O 1
ATOM 802 N N . LEU A 1 96 ? 33.850 12.468 -4.973 1.00 38.51 109 LEU B N 1
ATOM 803 C CA . LEU A 1 96 ? 34.339 11.589 -3.966 1.00 34.95 109 LEU B CA 1
ATOM 804 C C . LEU A 1 96 ? 34.859 10.342 -4.733 1.00 42.75 109 LEU B C 1
ATOM 805 O O . LEU A 1 96 ? 34.502 10.115 -5.895 1.00 42.15 109 LEU B O 1
ATOM 810 N N . GLU A 1 97 ? 35.674 9.520 -4.095 1.00 37.96 110 GLU B N 1
ATOM 811 C CA . GLU A 1 97 ? 36.143 8.312 -4.724 1.00 35.04 110 GLU B CA 1
ATOM 812 C C . GLU A 1 97 ? 34.886 7.414 -4.757 1.00 39.50 110 GLU B C 1
ATOM 813 O O . GLU A 1 97 ? 34.070 7.503 -3.821 1.00 45.08 110 GLU B O 1
ATOM 819 N N . PHE A 1 98 ? 34.738 6.548 -5.761 1.00 29.12 111 PHE B N 1
ATOM 820 C CA . PHE A 1 98 ? 33.554 5.718 -5.848 1.00 39.11 111 PHE B CA 1
ATOM 821 C C . PHE A 1 98 ? 33.135 4.989 -4.571 1.00 38.98 111 PHE B C 1
ATOM 822 O O . PHE A 1 98 ? 32.043 5.200 -4.065 1.00 43.32 111 PHE B O 1
ATOM 830 N N . LEU A 1 99 ? 34.004 4.149 -4.047 1.00 42.52 112 LEU B N 1
ATOM 831 C CA . LEU A 1 99 ? 33.704 3.397 -2.838 1.00 41.03 112 LEU B CA 1
ATOM 832 C C . LEU A 1 99 ? 33.326 4.231 -1.662 1.00 42.73 112 LEU B C 1
ATOM 833 O O . LEU A 1 99 ? 32.559 3.729 -0.819 1.00 47.76 112 LEU B O 1
ATOM 838 N N . VAL A 1 100 ? 33.883 5.460 -1.568 1.00 39.10 113 VAL B N 1
ATOM 839 C CA . VAL A 1 100 ? 33.569 6.350 -0.435 1.00 36.21 113 VAL B CA 1
ATOM 840 C C . VAL A 1 100 ? 32.158 6.932 -0.630 1.00 35.66 113 VAL B C 1
ATOM 841 O O . VAL A 1 100 ? 31.328 7.009 0.284 1.00 41.78 113 VAL B O 1
ATOM 845 N N . TRP A 1 101 ? 31.860 7.331 -1.845 1.00 35.60 114 TRP B N 1
ATOM 846 C CA . TRP A 1 101 ? 30.531 7.827 -2.163 1.00 32.06 114 TRP B CA 1
ATOM 847 C C . TRP A 1 101 ? 29.497 6.689 -1.884 1.00 41.48 114 TRP B C 1
ATOM 848 O O . TRP A 1 101 ? 28.387 6.931 -1.439 1.00 38.89 114 TRP B O 1
ATOM 859 N N . GLN A 1 102 ? 29.842 5.446 -2.201 1.00 43.23 115 GLN B N 1
ATOM 860 C CA . GLN A 1 102 ? 28.909 4.338 -1.990 1.00 40.92 115 GLN B CA 1
ATOM 861 C C . GLN A 1 102 ? 28.580 4.152 -0.526 1.00 45.50 115 GLN B C 1
ATOM 862 O O . GLN A 1 102 ? 27.394 3.967 -0.154 1.00 44.00 115 GLN B O 1
ATOM 868 N N . ARG A 1 103 ? 29.600 4.190 0.321 1.00 38.36 116 ARG B N 1
ATOM 869 C CA . ARG A 1 103 ? 29.313 4.049 1.742 1.00 41.46 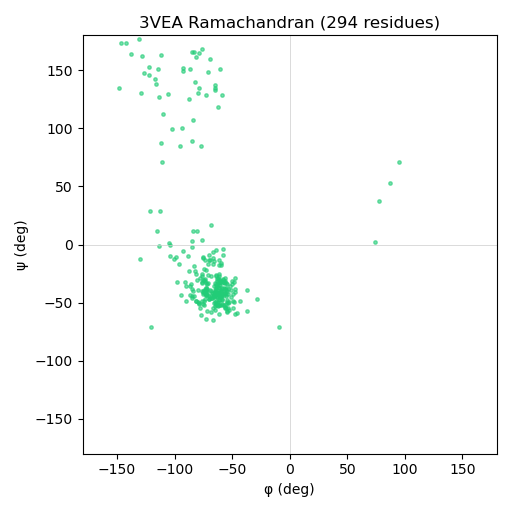116 ARG B CA 1
ATOM 870 C C . ARG A 1 103 ? 28.392 5.221 2.210 1.00 41.68 116 ARG B C 1
ATOM 871 O O . ARG A 1 103 ? 27.503 5.035 3.028 1.00 46.21 116 ARG B O 1
ATOM 879 N N . LEU A 1 104 ? 28.587 6.403 1.642 1.00 42.99 117 LEU B N 1
ATOM 880 C CA . LEU A 1 104 ? 27.817 7.577 2.048 1.00 40.00 117 LEU B CA 1
ATOM 881 C C . LEU A 1 104 ? 26.398 7.428 1.517 1.00 31.61 117 LEU B C 1
ATOM 882 O O . LEU A 1 104 ? 25.436 7.680 2.187 1.00 33.54 117 LEU B O 1
ATOM 887 N N . ALA A 1 105 ? 26.282 6.989 0.305 1.00 24.16 118 ALA B N 1
ATOM 888 C CA . ALA A 1 105 ? 24.996 6.751 -0.271 1.00 35.61 118 ALA B CA 1
ATOM 889 C C . ALA A 1 105 ? 24.242 5.680 0.499 1.00 39.95 118 ALA B C 1
ATOM 890 O O . ALA A 1 105 ? 23.065 5.808 0.739 1.00 48.63 118 ALA B O 1
ATOM 892 N N . VAL A 1 106 ? 24.911 4.611 0.897 1.00 53.43 119 VAL B N 1
ATOM 893 C CA . VAL A 1 106 ? 24.205 3.559 1.602 1.00 46.48 119 VAL B CA 1
ATOM 894 C C . VAL A 1 106 ? 23.568 4.167 2.804 1.00 45.44 119 VAL B C 1
ATOM 895 O O . VAL A 1 106 ? 22.380 4.040 2.973 1.00 41.40 119 VAL B O 1
ATOM 899 N N . LEU A 1 107 ? 24.330 4.883 3.612 1.00 48.35 120 LEU B N 1
ATOM 900 C CA . LEU A 1 107 ? 23.750 5.497 4.807 1.00 50.49 120 LEU B CA 1
ATOM 901 C C . LEU A 1 107 ? 22.539 6.402 4.503 1.00 51.58 120 LEU B C 1
ATOM 902 O O . LEU A 1 107 ? 21.487 6.287 5.074 1.00 53.18 120 LEU B O 1
ATOM 907 N N . ALA A 1 108 ? 22.706 7.310 3.571 1.00 46.73 121 ALA B N 1
ATOM 908 C CA . ALA A 1 108 ? 21.646 8.224 3.237 1.00 53.23 121 ALA B CA 1
ATOM 909 C C . ALA A 1 108 ? 20.359 7.490 2.874 1.00 56.23 121 ALA B C 1
ATOM 910 O O . ALA A 1 108 ? 19.336 7.787 3.463 1.00 59.83 121 ALA B O 1
ATOM 912 N N . ARG A 1 109 ? 20.397 6.602 1.874 1.00 56.83 122 ARG B N 1
ATOM 913 C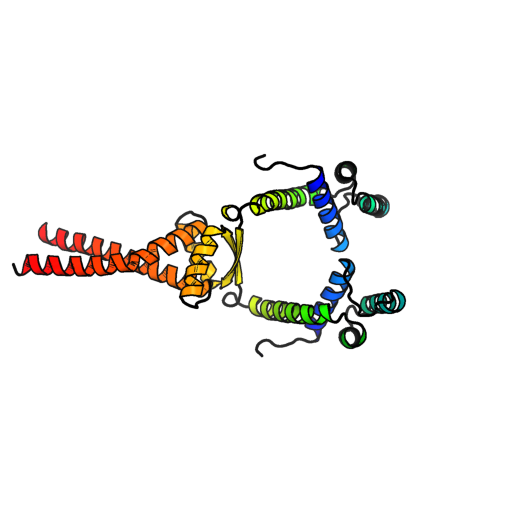 CA . ARG A 1 109 ? 19.214 5.830 1.443 1.00 56.95 122 ARG B CA 1
ATOM 914 C C . ARG A 1 109 ? 18.606 5.124 2.640 1.00 54.87 122 ARG B C 1
ATOM 915 O O . ARG A 1 109 ? 17.399 5.097 2.810 1.00 53.48 122 ARG B O 1
ATOM 923 N N . ARG A 1 110 ? 19.462 4.556 3.467 1.00 52.91 123 ARG B N 1
ATOM 924 C CA . ARG A 1 110 ? 18.997 3.856 4.632 1.00 60.39 123 ARG B CA 1
ATOM 925 C C . ARG A 1 110 ? 18.128 4.787 5.469 1.00 58.97 123 ARG B C 1
ATOM 926 O O . ARG A 1 110 ? 16.995 4.449 5.756 1.00 60.45 123 ARG B O 1
ATOM 934 N N . ARG A 1 111 ? 18.646 5.956 5.837 1.00 58.84 124 ARG B N 1
ATOM 935 C CA . ARG A 1 111 ? 17.902 6.894 6.678 1.00 58.56 124 ARG B CA 1
ATOM 936 C C . ARG A 1 111 ? 16.945 7.819 5.940 1.00 57.13 124 ARG B C 1
ATOM 937 O O . ARG A 1 111 ? 16.258 8.600 6.556 1.00 58.23 124 ARG B O 1
ATOM 945 N N . GLY A 1 112 ? 16.888 7.730 4.615 1.00 57.80 125 GLY B N 1
ATOM 946 C CA . GLY A 1 112 ? 15.962 8.565 3.864 1.00 51.88 125 GLY B CA 1
ATOM 947 C C . GLY A 1 112 ? 16.341 10.015 3.738 1.00 58.60 125 GLY B C 1
ATOM 948 O O . GLY A 1 112 ? 15.627 10.820 3.143 1.00 66.50 125 GLY B O 1
ATOM 949 N N . ASN A 1 113 ? 17.499 10.339 4.287 1.00 62.47 126 ASN B N 1
ATOM 950 C CA . ASN A 1 113 ? 18.048 11.693 4.262 1.00 57.92 126 ASN B CA 1
ATOM 951 C C . ASN A 1 113 ? 18.844 12.013 2.977 1.00 50.15 126 ASN B C 1
ATOM 952 O O . ASN A 1 113 ? 19.177 11.129 2.211 1.00 56.78 126 ASN B O 1
ATOM 957 N N . THR A 1 114 ? 19.132 13.275 2.725 1.00 52.01 127 THR B N 1
ATOM 958 C CA . THR A 1 114 ? 19.912 13.651 1.546 1.00 47.21 127 THR B CA 1
ATOM 959 C C . THR A 1 114 ? 21.391 13.471 1.892 1.00 48.60 127 THR B C 1
ATOM 960 O O . THR A 1 114 ? 21.762 13.371 3.085 1.00 38.80 127 THR B O 1
ATOM 964 N N . LEU A 1 115 ? 22.241 13.478 0.870 1.00 34.85 128 LEU B N 1
ATOM 965 C CA . LE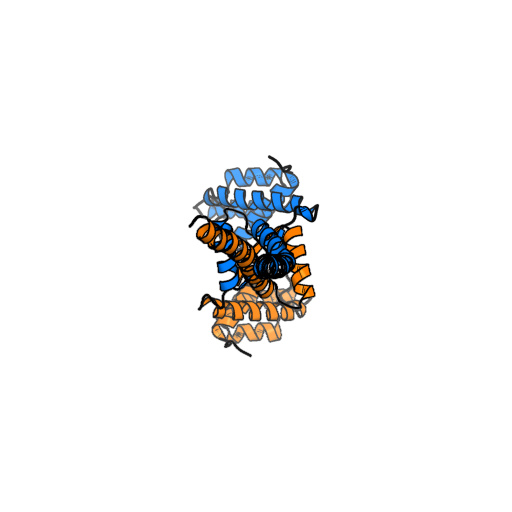U A 1 115 ? 23.669 13.391 1.133 1.00 37.24 128 LEU B CA 1
ATOM 966 C C . LEU A 1 115 ? 24.138 14.520 2.112 1.00 43.23 128 LEU B C 1
ATOM 967 O O . LEU A 1 115 ? 24.881 14.230 3.057 1.00 48.11 128 LEU B O 1
ATOM 972 N N . SER A 1 116 ? 23.702 15.776 1.934 1.00 39.74 129 SER B N 1
ATOM 973 C CA . SER A 1 116 ? 24.168 16.859 2.840 1.00 45.84 129 SER B CA 1
ATOM 974 C C . SER A 1 116 ? 23.674 16.649 4.282 1.00 47.21 129 SER B C 1
ATOM 975 O O . SER A 1 116 ? 24.410 16.834 5.278 1.00 42.86 129 SER B O 1
ATOM 978 N N . ASP A 1 117 ? 22.404 16.306 4.406 1.00 41.58 130 ASP B N 1
ATOM 979 C CA . ASP A 1 117 ? 21.846 16.059 5.738 1.00 43.95 130 ASP B CA 1
ATOM 980 C C . ASP A 1 117 ? 22.567 14.856 6.379 1.00 46.86 130 ASP B C 1
ATOM 981 O O . ASP A 1 117 ? 22.712 14.787 7.623 1.00 41.86 130 ASP B O 1
ATOM 986 N N . THR A 1 118 ? 23.036 13.912 5.544 1.00 35.59 131 THR B N 1
ATOM 987 C CA . THR A 1 118 ? 23.775 12.787 6.088 1.00 29.79 131 THR B CA 1
ATOM 988 C C . THR A 1 118 ? 25.208 13.177 6.527 1.00 41.56 131 THR B C 1
ATOM 989 O O . THR A 1 118 ? 25.689 12.726 7.619 1.00 32.75 131 THR B O 1
ATOM 993 N N . VAL A 1 119 ? 25.895 14.009 5.713 1.00 36.36 132 VAL B N 1
ATOM 994 C CA . VAL A 1 119 ? 27.204 14.485 6.144 1.00 34.66 132 VAL B CA 1
ATOM 995 C C . VAL A 1 119 ? 27.051 15.251 7.488 1.00 43.43 132 VAL B C 1
ATOM 996 O O . VAL A 1 119 ? 27.873 15.055 8.433 1.00 41.09 132 VAL B O 1
ATOM 1000 N N . VAL A 1 120 ? 26.017 16.104 7.580 1.00 37.66 133 VAL B N 1
ATOM 1001 C CA . VAL A 1 120 ? 25.785 16.871 8.779 1.00 37.26 133 VAL B CA 1
ATOM 1002 C C . VAL A 1 120 ? 25.563 15.935 10.008 1.00 40.44 133 VAL B C 1
ATOM 1003 O O . VAL A 1 120 ? 26.143 16.171 11.089 1.00 40.88 133 VAL B O 1
ATOM 1007 N N . GLN A 1 121 ? 24.766 14.868 9.872 1.00 38.39 134 GLN B N 1
ATOM 1008 C CA . GLN A 1 121 ? 24.586 13.967 11.042 1.00 40.26 134 GLN B CA 1
ATOM 1009 C C . GLN A 1 121 ? 25.902 13.273 11.388 1.00 44.90 134 GLN B C 1
ATOM 1010 O O . GLN A 1 121 ? 26.276 13.166 12.578 1.00 46.46 134 GLN B O 1
ATOM 1016 N N . LEU A 1 122 ? 26.617 12.798 10.371 1.00 34.86 135 LEU B N 1
ATOM 1017 C CA . LEU A 1 122 ? 27.857 12.089 10.653 1.00 38.06 135 LEU B CA 1
ATOM 1018 C C . LEU A 1 122 ? 28.828 12.996 11.402 1.00 45.93 135 LEU B C 1
ATOM 1019 O O . LEU A 1 122 ? 29.570 12.569 12.313 1.00 46.89 135 LEU B O 1
ATOM 1024 N N . ILE A 1 123 ? 28.870 14.257 10.986 1.00 45.66 136 ILE B N 1
ATOM 1025 C CA . ILE A 1 123 ? 29.769 15.195 11.661 1.00 52.24 136 ILE B CA 1
ATOM 1026 C C . ILE A 1 123 ? 29.304 15.397 13.139 1.00 57.66 136 ILE B C 1
ATOM 1027 O O . ILE A 1 123 ? 30.155 15.464 14.047 1.00 59.03 136 ILE B O 1
ATOM 1032 N N . GLU A 1 124 ? 27.986 15.508 13.389 1.00 55.81 137 GLU B N 1
ATOM 1033 C CA . GLU A 1 124 ? 27.523 15.663 14.776 1.00 55.99 137 GLU B CA 1
ATOM 1034 C C . GLU A 1 124 ? 27.691 14.360 15.552 1.00 55.48 137 GLU B C 1
ATOM 1035 O O . GLU A 1 124 ? 28.147 14.418 16.680 1.00 56.98 137 GLU B O 1
ATOM 1041 N N . ASP A 1 125 ? 27.341 13.200 14.973 1.00 55.61 138 ASP B N 1
ATOM 1042 C CA . ASP A 1 125 ? 27.522 11.926 15.692 1.00 61.48 138 ASP B CA 1
ATOM 1043 C C . ASP A 1 125 ? 28.986 11.655 15.970 1.00 60.09 138 ASP B C 1
ATOM 1044 O O . ASP A 1 125 ? 29.338 11.020 16.945 1.00 64.55 138 ASP B O 1
ATOM 1049 N N . ALA A 1 126 ? 29.866 12.111 15.111 1.00 62.98 139 ALA B N 1
ATOM 1050 C CA . ALA A 1 126 ? 31.263 11.873 15.394 1.00 67.92 139 ALA B CA 1
ATOM 1051 C C . ALA A 1 126 ? 31.745 12.822 16.498 1.00 64.35 139 ALA B C 1
ATOM 1052 O O . ALA A 1 126 ? 32.503 12.417 17.336 1.00 77.66 139 ALA B O 1
ATOM 1054 N N . GLU A 1 127 ? 31.324 14.082 16.494 1.00 72.55 140 GLU B N 1
ATOM 1055 C CA . GLU A 1 127 ? 31.726 15.044 17.527 1.00 74.90 140 GLU B CA 1
ATOM 1056 C C . GLU A 1 127 ? 31.225 14.543 18.886 1.00 78.33 140 GLU B C 1
ATOM 1057 O O . GLU A 1 127 ? 31.787 14.886 19.909 1.00 84.35 140 GLU B O 1
ATOM 1063 N N . ARG A 1 128 ? 30.160 13.744 18.889 1.00 82.67 141 ARG B N 1
ATOM 1064 C CA . ARG A 1 128 ? 29.606 13.183 20.117 1.00 80.13 141 ARG B CA 1
ATOM 1065 C C . ARG A 1 128 ? 30.498 12.069 20.618 1.00 80.59 141 ARG B C 1
ATOM 1066 O O . ARG A 1 128 ? 30.875 12.084 21.769 1.00 85.94 141 ARG B O 1
ATOM 1074 N N . LYS A 1 129 ? 30.832 11.106 19.761 1.00 81.98 142 LYS B N 1
ATOM 1075 C CA . LYS A 1 129 ? 31.714 10.009 20.138 1.00 81.27 142 LYS B CA 1
ATOM 1076 C C . LYS A 1 129 ? 33.054 10.560 20.627 1.00 84.16 142 LYS B C 1
ATOM 1077 O O . LYS A 1 129 ? 33.685 9.972 21.476 1.00 84.38 142 LYS B O 1
ATOM 1083 N N . GLU A 1 130 ? 33.496 11.684 20.073 1.00 92.32 143 GLU B N 1
ATOM 1084 C CA . GLU A 1 130 ? 34.755 12.283 20.479 1.00 96.60 143 GLU B CA 1
ATOM 1085 C C . GLU A 1 130 ? 34.606 12.885 21.856 1.00 99.09 143 GLU B C 1
ATOM 1086 O O . GLU A 1 130 ? 35.540 12.806 22.644 1.00 103.68 143 GLU B O 1
ATOM 1092 N N . LYS A 1 131 ? 33.451 13.491 22.150 1.00 100.67 144 LYS B N 1
ATOM 1093 C CA . LYS A 1 131 ? 33.224 14.068 23.474 1.00 100.38 144 LYS B CA 1
ATOM 1094 C C . LYS A 1 131 ? 33.099 12.947 24.554 1.00 101.18 144 LYS B C 1
ATOM 1095 O O . LYS A 1 131 ? 33.162 13.225 25.753 1.00 99.54 144 LYS B O 1
ATOM 1101 N N . TYR A 1 132 ? 32.940 11.693 24.116 1.00 98.81 145 TYR B N 1
ATOM 1102 C CA . TYR A 1 132 ? 32.848 10.545 25.009 1.00 97.73 145 TYR B CA 1
ATOM 1103 C C . TYR A 1 132 ? 34.236 10.061 25.398 1.00 101.41 145 TYR B C 1
ATOM 1104 O O . TYR A 1 132 ? 34.446 9.689 26.534 1.00 107.49 145 TYR B O 1
ATOM 1113 N N . ALA A 1 133 ? 35.184 10.048 24.468 1.00 101.10 146 ALA B N 1
ATOM 1114 C CA . ALA A 1 133 ? 36.533 9.598 24.798 1.00 102.20 146 ALA B CA 1
ATOM 1115 C C . ALA A 1 133 ? 37.182 10.686 25.655 1.00 102.93 146 ALA B C 1
ATOM 1116 O O . ALA A 1 133 ? 38.128 10.439 26.394 1.00 100.59 146 ALA B O 1
ATOM 1118 N N . SER A 1 134 ? 36.647 11.897 25.545 1.00 105.81 147 SER B N 1
ATOM 1119 C CA . SER A 1 134 ? 37.135 13.055 26.290 1.00 110.07 147 SER B CA 1
ATOM 1120 C C . SER A 1 134 ? 36.647 13.013 27.742 1.00 115.51 147 SER B C 1
ATOM 1121 O O . SER A 1 134 ? 37.449 13.085 28.687 1.00 116.06 147 SER B O 1
ATOM 1124 N N . GLN A 1 135 ? 35.332 12.904 27.918 1.00 114.42 148 GLN B N 1
ATOM 1125 C CA . GLN A 1 135 ? 34.745 12.833 29.252 1.00 112.32 148 GLN B CA 1
ATOM 1126 C C . GLN A 1 135 ? 35.271 11.605 30.032 1.00 113.41 148 GLN B C 1
ATOM 1127 O O . GLN A 1 135 ? 35.399 11.656 31.244 1.00 112.26 148 GLN B O 1
ATOM 1133 N N . MET A 1 136 ? 35.579 10.512 29.333 1.00 115.22 149 MET B N 1
ATOM 1134 C CA . MET A 1 136 ? 36.106 9.297 29.952 1.00 114.29 149 MET B CA 1
ATOM 1135 C C . MET A 1 136 ? 37.548 9.541 30.344 1.00 112.76 149 MET B C 1
ATOM 1136 O O . MET A 1 136 ? 38.015 8.962 31.303 1.00 113.04 149 MET B O 1
ATOM 1141 N N . SER A 1 137 ? 38.249 10.376 29.579 1.00 111.78 150 SER B N 1
ATOM 1142 C CA . SER A 1 137 ? 39.639 10.726 29.866 1.00 113.47 150 SER B CA 1
ATOM 1143 C C . SER A 1 137 ? 39.704 11.846 30.918 1.00 112.68 150 SER B C 1
ATOM 1144 O O . SER A 1 137 ? 40.714 12.003 31.601 1.00 111.45 150 SER B O 1
ATOM 1147 N N . SER A 1 138 ? 38.628 12.621 31.041 1.00 111.74 151 SER B N 1
ATOM 1148 C CA . SER A 1 138 ? 38.576 13.705 32.018 1.00 111.11 151 SER B CA 1
ATOM 1149 C C . SER A 1 138 ? 38.263 13.160 33.383 1.00 114.14 151 SER B C 1
ATOM 1150 O O . SER A 1 138 ? 38.798 13.630 34.373 1.00 118.00 151 SER B O 1
ATOM 1153 N N . LEU A 1 139 ? 37.376 12.174 33.434 1.00 116.67 152 LEU B N 1
ATOM 1154 C CA . LEU A 1 139 ? 36.991 11.556 34.695 1.00 115.42 152 LEU B CA 1
ATOM 1155 C C . LEU A 1 139 ? 38.163 10.779 35.290 1.00 112.02 152 LEU B C 1
ATOM 1156 O O . LEU A 1 139 ? 38.429 10.898 36.468 1.00 116.46 152 LEU B O 1
ATOM 1161 N N . LYS A 1 140 ? 38.863 9.986 34.485 1.00 111.42 153 LYS B N 1
ATOM 1162 C CA . LYS A 1 140 ? 40.007 9.229 34.987 1.00 114.27 153 LYS B CA 1
ATOM 1163 C C . LYS A 1 140 ? 41.068 10.186 35.509 1.00 121.70 153 LYS B C 1
ATOM 1164 O O . LYS A 1 140 ? 41.856 9.822 36.377 1.00 127.53 153 LYS B O 1
ATOM 1170 N N . GLN A 1 141 ? 41.093 11.404 34.970 1.00 126.20 154 GLN B N 1
ATOM 1171 C CA . GLN A 1 141 ? 42.050 12.427 35.394 1.00 129.55 154 GLN B CA 1
ATOM 1172 C C . GLN A 1 141 ? 41.546 13.197 36.630 1.00 132.55 154 GLN B C 1
ATOM 1173 O O . GLN A 1 141 ? 42.330 13.529 37.508 1.00 135.17 154 GLN B O 1
ATOM 1179 N N . ASP A 1 142 ? 40.247 13.489 36.697 1.00 135.11 155 ASP B N 1
ATOM 1180 C CA . ASP A 1 142 ? 39.677 14.206 37.848 1.00 137.14 155 ASP B CA 1
ATOM 1181 C C . ASP A 1 142 ? 39.706 13.370 39.131 1.00 136.41 155 ASP B C 1
ATOM 1182 O O . ASP A 1 142 ? 40.081 13.860 40.200 1.00 136.39 155 ASP B O 1
ATOM 1187 N N . LEU A 1 143 ? 39.295 12.112 39.019 1.00 134.85 156 LEU B N 1
ATOM 1188 C CA . LEU A 1 143 ? 39.303 11.203 40.150 1.00 131.57 156 LEU B CA 1
ATOM 1189 C C . LEU A 1 143 ? 40.740 10.953 40.587 1.00 136.69 156 LEU B C 1
ATOM 1190 O O . LEU A 1 143 ? 41.074 11.174 41.749 1.00 140.71 156 LEU B O 1
ATOM 1195 N N . LYS A 1 144 ? 41.579 10.490 39.656 1.00 139.17 157 LYS B N 1
ATOM 1196 C CA . LYS A 1 144 ? 42.982 10.198 39.936 1.00 140.19 157 LYS B CA 1
ATOM 1197 C C . LYS A 1 144 ? 43.710 11.349 40.644 1.00 143.82 157 LYS B C 1
ATOM 1198 O O . LYS A 1 144 ? 44.612 11.106 41.436 1.00 146.93 157 LYS B O 1
ATOM 1204 N N . ASP A 1 145 ? 43.314 12.594 40.375 1.00 147.16 158 ASP B N 1
ATOM 1205 C CA . ASP A 1 145 ? 43.959 13.757 40.992 1.00 150.22 158 ASP B CA 1
ATOM 1206 C C . ASP A 1 145 ? 43.635 13.943 42.458 1.00 151.92 158 ASP B C 1
ATOM 1207 O O . ASP A 1 145 ? 44.514 14.308 43.241 1.00 151.59 158 ASP B O 1
ATOM 1212 N N . ILE A 1 146 ? 42.378 13.695 42.824 1.00 155.97 159 ILE B N 1
ATOM 1213 C CA . ILE A 1 146 ? 41.937 13.828 44.212 1.00 157.96 159 ILE B CA 1
ATOM 1214 C C . ILE A 1 146 ? 42.589 12.827 45.170 1.00 159.75 159 ILE B C 1
ATOM 1215 O O . ILE A 1 146 ? 42.854 13.181 46.323 1.00 162.37 159 ILE B O 1
ATOM 1220 N N . LEU A 1 147 ? 42.843 11.599 44.703 1.00 159.23 160 LEU B N 1
ATOM 1221 C CA . LEU A 1 147 ? 43.473 10.566 45.535 1.00 160.53 160 LEU B CA 1
ATOM 1222 C C . LEU A 1 147 ? 44.977 10.800 45.705 1.00 163.68 160 LEU B C 1
ATOM 1223 O O . LEU A 1 147 ? 45.596 10.358 46.683 1.00 163.99 160 LEU B O 1
ATOM 1228 N N . ASP A 1 148 ? 45.579 11.490 44.756 1.00 165.88 161 ASP B N 1
ATOM 1229 C CA . ASP A 1 148 ? 46.979 11.762 44.922 1.00 166.71 161 ASP B CA 1
ATOM 1230 C C . ASP A 1 148 ? 46.935 12.737 46.103 1.00 166.70 161 ASP B C 1
ATOM 1231 O O . ASP A 1 148 ? 47.640 12.553 47.082 1.00 167.12 161 ASP B O 1
ATOM 1236 N N . LYS A 1 149 ? 46.025 13.709 46.092 1.00 163.98 162 LYS B N 1
ATOM 1237 C CA . LYS A 1 149 ? 45.917 14.544 47.299 1.00 162.17 162 LYS B CA 1
ATOM 1238 C C . LYS A 1 149 ? 45.103 13.874 48.413 1.00 165.68 162 LYS B C 1
ATOM 1239 O O . LYS A 1 149 ? 45.713 13.328 49.354 1.00 165.22 162 LYS B O 1
ATOM 2182 N N . MET D 1 1 ? 55.054 8.264 -17.135 1.00 99.45 14 MET A N 1
ATOM 2183 C CA . MET D 1 1 ? 53.632 8.184 -17.492 1.00 96.75 14 MET A CA 1
ATOM 2184 C C . MET D 1 1 ? 52.998 6.918 -16.879 1.00 90.56 14 MET A C 1
ATOM 2185 O O . MET D 1 1 ? 53.371 5.791 -17.230 1.00 92.35 14 MET A O 1
ATOM 2190 N N . LYS D 1 2 ? 52.060 7.106 -15.949 1.00 85.05 15 LYS A N 1
ATOM 2191 C CA . LYS D 1 2 ? 51.375 5.979 -15.314 1.00 75.80 15 LYS A CA 1
ATOM 2192 C C . LYS D 1 2 ? 50.368 5.356 -16.323 1.00 72.52 15 LYS A C 1
ATOM 2193 O O . LYS D 1 2 ? 50.344 4.131 -16.515 1.00 68.60 15 LYS A O 1
ATOM 2199 N N . TYR D 1 3 ? 49.575 6.191 -16.999 1.00 55.74 16 TYR A N 1
ATOM 2200 C CA . TYR D 1 3 ? 48.593 5.673 -17.939 1.00 55.96 16 TYR A CA 1
ATOM 2201 C C . TYR D 1 3 ? 49.229 5.641 -19.290 1.00 61.89 16 TYR A C 1
ATOM 2202 O O . TYR D 1 3 ? 50.108 6.478 -19.606 1.00 65.58 16 TYR A O 1
ATOM 2211 N N . GLN D 1 4 ? 48.761 4.712 -20.115 1.00 59.61 17 GLN A N 1
ATOM 2212 C CA . GLN D 1 4 ? 49.306 4.635 -21.459 1.00 68.67 17 GLN A CA 1
ATOM 2213 C C . GLN D 1 4 ? 48.702 5.722 -22.367 1.00 67.44 17 GLN A C 1
ATOM 2214 O O . GLN D 1 4 ? 47.479 5.970 -22.337 1.00 68.71 17 GLN A O 1
ATOM 2220 N N . GLN D 1 5 ? 49.569 6.394 -23.130 1.00 66.58 18 GLN A N 1
ATOM 2221 C CA . GLN D 1 5 ? 49.146 7.466 -24.036 1.00 73.52 18 GLN A CA 1
ATOM 2222 C C . GLN D 1 5 ? 48.898 6.910 -25.450 1.00 70.23 18 GLN A C 1
ATOM 2223 O O . GLN D 1 5 ? 49.838 6.669 -26.197 1.00 73.85 18 GLN A O 1
ATOM 2229 N N . LEU D 1 6 ? 47.637 6.678 -25.800 1.00 67.33 19 LEU A N 1
ATOM 2230 C CA . LEU D 1 6 ? 47.289 6.184 -27.138 1.00 70.58 19 LEU A CA 1
ATOM 2231 C C . LEU D 1 6 ? 47.188 7.350 -28.134 1.00 78.31 19 LEU A C 1
ATOM 2232 O O . LEU D 1 6 ? 46.190 8.110 -28.096 1.00 80.03 19 LEU A O 1
ATOM 2237 N N . GLU D 1 7 ? 48.184 7.469 -29.032 1.00 78.03 20 GLU A N 1
ATOM 2238 C CA . GLU D 1 7 ? 48.250 8.573 -30.000 1.00 76.01 20 GLU A CA 1
ATOM 2239 C C . GLU D 1 7 ? 46.960 8.758 -30.786 1.00 76.03 20 GLU A C 1
ATOM 2240 O O . GLU D 1 7 ? 46.450 9.892 -30.931 1.00 64.89 20 GLU A O 1
ATOM 2246 N N . ASN D 1 8 ? 46.420 7.636 -31.262 1.00 73.72 21 ASN A N 1
ATOM 2247 C CA . ASN D 1 8 ? 45.200 7.654 -32.060 1.00 77.01 21 ASN A CA 1
ATOM 2248 C C . ASN D 1 8 ? 43.994 8.266 -31.363 1.00 75.46 21 ASN A C 1
ATOM 2249 O O . ASN D 1 8 ? 43.276 9.112 -31.913 1.00 72.10 21 ASN A O 1
ATOM 2254 N N . LEU D 1 9 ? 43.790 7.833 -30.128 1.00 73.93 22 LEU A N 1
ATOM 2255 C CA . LEU D 1 9 ? 42.688 8.288 -29.304 1.00 61.95 22 LEU A CA 1
ATOM 2256 C C . LEU D 1 9 ? 42.820 9.727 -28.832 1.00 62.17 22 LEU A C 1
ATOM 2257 O O . LEU D 1 9 ? 41.836 10.479 -28.860 1.00 67.96 22 LEU A O 1
ATOM 2262 N N . GLU D 1 10 ? 44.005 10.119 -28.383 1.00 53.27 23 GLU A N 1
ATOM 2263 C CA . GLU D 1 10 ? 44.179 11.481 -27.885 1.00 54.22 23 GLU A CA 1
ATOM 2264 C C . GLU D 1 10 ? 44.202 12.526 -28.920 1.00 54.19 23 GLU A C 1
ATOM 2265 O O . GLU D 1 10 ? 43.782 13.655 -28.654 1.00 60.30 23 GLU A O 1
ATOM 2271 N N . SER D 1 11 ? 44.664 12.160 -30.114 1.00 62.31 24 SER A N 1
ATOM 2272 C CA . SER D 1 11 ? 44.712 13.130 -31.206 1.00 61.62 24 SER A CA 1
ATOM 2273 C C . SER D 1 11 ? 43.302 13.535 -31.566 1.00 58.45 24 SER A C 1
ATOM 2274 O O . SER D 1 11 ? 43.019 14.684 -31.916 1.00 54.13 24 SER A O 1
ATOM 2277 N N . GLY D 1 12 ? 42.414 12.563 -31.417 1.00 57.77 25 GLY A N 1
ATOM 2278 C CA . GLY D 1 12 ? 41.020 12.797 -31.686 1.00 55.85 25 GLY A CA 1
ATOM 2279 C C . GLY D 1 12 ? 40.468 13.740 -30.642 1.00 62.20 25 GLY A C 1
ATOM 2280 O O . GLY D 1 12 ? 39.660 14.628 -30.962 1.00 58.60 25 GLY A O 1
ATOM 2281 N N . TRP D 1 13 ? 40.898 13.545 -29.386 1.00 67.45 26 TRP A N 1
ATOM 2282 C CA . TRP D 1 13 ? 40.413 14.387 -28.276 1.00 64.33 26 TRP A CA 1
ATOM 2283 C C . TRP D 1 13 ? 40.886 15.799 -28.536 1.00 66.88 26 TRP A C 1
ATOM 2284 O O . TRP D 1 13 ? 40.069 16.744 -28.536 1.00 65.30 26 TRP A O 1
ATOM 2295 N N . LYS D 1 14 ? 42.194 15.943 -28.780 1.00 57.50 27 LYS A N 1
ATOM 2296 C CA . LYS D 1 14 ? 42.744 17.269 -29.050 1.00 59.95 27 LYS A CA 1
ATOM 2297 C C . LYS D 1 14 ? 41.963 17.910 -30.221 1.00 60.76 27 LYS A C 1
ATOM 2298 O O . LYS D 1 14 ? 41.653 19.103 -30.217 1.00 62.81 27 LYS A O 1
ATOM 2304 N N . TRP D 1 15 ? 41.632 17.114 -31.225 1.00 58.85 28 TRP A N 1
ATOM 2305 C CA . TRP D 1 15 ? 40.917 17.654 -32.362 1.00 53.12 28 TRP A CA 1
ATOM 2306 C C . TRP D 1 15 ? 39.579 18.196 -31.917 1.00 57.70 28 TRP A C 1
ATOM 2307 O O . TRP D 1 15 ? 39.246 19.343 -32.195 1.00 67.56 28 TRP A O 1
ATOM 2318 N N . ALA D 1 16 ? 38.808 17.377 -31.213 1.00 57.04 29 ALA A N 1
ATOM 2319 C CA . ALA D 1 16 ? 37.487 17.785 -30.743 1.00 54.61 29 ALA A CA 1
ATOM 2320 C C . ALA D 1 16 ? 37.573 19.016 -29.838 1.00 60.64 29 ALA A C 1
ATOM 2321 O O . ALA D 1 16 ? 36.706 19.930 -29.878 1.00 57.39 29 ALA A O 1
ATOM 2323 N N . TYR D 1 17 ? 38.626 19.047 -29.029 1.00 57.90 30 TYR A N 1
ATOM 2324 C CA . TYR D 1 17 ? 38.803 20.168 -28.135 1.00 62.29 30 TYR A CA 1
ATOM 2325 C C . TYR D 1 17 ? 39.038 21.429 -28.979 1.00 60.32 30 TYR A C 1
ATOM 2326 O O . TYR D 1 17 ? 38.318 22.426 -28.843 1.00 54.99 30 TYR A O 1
ATOM 2335 N N . LEU D 1 18 ? 40.006 21.377 -29.890 1.00 64.82 31 LEU A N 1
ATOM 2336 C CA . LEU D 1 18 ? 40.277 22.550 -30.730 1.00 63.41 31 LEU A CA 1
ATOM 2337 C C . LEU D 1 18 ? 39.037 22.982 -31.490 1.00 64.83 31 LEU A C 1
ATOM 2338 O O . LEU D 1 18 ? 38.795 24.167 -31.641 1.00 70.41 31 LEU A O 1
ATOM 2343 N N . VAL D 1 19 ? 38.238 22.029 -31.949 1.00 61.91 32 VAL A N 1
ATOM 2344 C CA . VAL D 1 19 ? 37.033 22.372 -32.680 1.00 62.63 32 VAL A CA 1
ATOM 2345 C C . VAL D 1 19 ? 36.015 23.003 -31.738 1.00 66.95 32 VAL A C 1
ATOM 2346 O O . VAL D 1 19 ? 35.326 23.944 -32.099 1.00 73.53 32 VAL A O 1
ATOM 2350 N N . LYS D 1 20 ? 35.916 22.482 -30.525 1.00 72.01 33 LYS A N 1
ATOM 2351 C CA . LYS D 1 20 ? 34.946 22.993 -29.557 1.00 69.78 33 LYS A CA 1
ATOM 2352 C C . LYS D 1 20 ? 35.261 24.431 -29.158 1.00 70.46 33 LYS A C 1
ATOM 2353 O O . LYS D 1 20 ? 34.364 25.278 -29.016 1.00 64.71 33 LYS A O 1
ATOM 2359 N N . LYS D 1 21 ? 36.538 24.703 -28.949 1.00 67.87 34 LYS A N 1
ATOM 2360 C CA . LYS D 1 21 ? 36.940 26.052 -28.583 1.00 73.43 34 LYS A CA 1
ATOM 2361 C C . LYS D 1 21 ? 36.486 27.017 -29.701 1.00 73.75 34 LYS A C 1
ATOM 2362 O O . LYS D 1 21 ? 35.851 28.044 -29.451 1.00 76.16 34 LYS A O 1
ATOM 2368 N N . HIS D 1 22 ? 36.773 26.660 -30.942 1.00 75.42 35 HIS A N 1
ATOM 2369 C CA . HIS D 1 22 ? 36.367 27.509 -32.035 1.00 73.30 35 HIS A CA 1
ATOM 2370 C C . HIS D 1 22 ? 34.854 27.825 -32.015 1.00 68.40 35 HIS A C 1
ATOM 2371 O O . HIS D 1 22 ? 34.480 28.988 -31.946 1.00 73.95 35 HIS A O 1
ATOM 2378 N N . ARG D 1 23 ? 33.974 26.835 -32.050 1.00 64.21 36 ARG A N 1
ATOM 2379 C CA . ARG D 1 23 ? 32.561 27.162 -32.082 1.00 64.44 36 ARG A CA 1
ATOM 2380 C C . ARG D 1 23 ? 32.123 27.860 -30.850 1.00 73.26 36 ARG A C 1
ATOM 2381 O O . ARG D 1 23 ? 30.968 28.259 -30.736 1.00 80.82 36 ARG A O 1
ATOM 2389 N N . GLU D 1 24 ? 33.039 27.990 -29.906 1.00 79.14 37 GLU A N 1
ATOM 2390 C CA . GLU D 1 24 ? 32.731 28.653 -28.639 1.00 77.34 37 GLU A CA 1
ATOM 2391 C C . GLU D 1 24 ? 33.181 30.088 -28.757 1.00 79.74 37 GLU A C 1
ATOM 2392 O O . GLU D 1 24 ? 32.790 30.933 -27.959 1.00 82.14 37 GLU A O 1
ATOM 2398 N N . GLY D 1 25 ? 34.023 30.336 -29.759 1.00 75.88 38 GLY A N 1
ATOM 2399 C CA . GLY D 1 25 ? 34.508 31.660 -30.040 1.00 65.03 38 GLY A CA 1
ATOM 2400 C C . GLY D 1 25 ? 35.808 31.919 -29.392 1.00 66.10 38 GLY A C 1
ATOM 2401 O O . GLY D 1 25 ? 35.832 32.678 -28.472 1.00 83.68 38 GLY A O 1
ATOM 2402 N N . GLU D 1 26 ? 36.882 31.305 -29.842 1.00 68.34 39 GLU A N 1
ATOM 2403 C CA . GLU D 1 26 ? 38.170 31.562 -29.240 1.00 67.86 39 GLU A CA 1
ATOM 2404 C C . GLU D 1 26 ? 39.234 31.573 -30.297 1.00 71.37 39 GLU A C 1
ATOM 2405 O O . GLU D 1 26 ? 38.998 31.226 -31.443 1.00 82.24 39 GLU A O 1
ATOM 2411 N N . ALA D 1 27 ? 40.434 31.933 -29.897 1.00 73.19 40 ALA A N 1
ATOM 2412 C CA . ALA D 1 27 ? 41.544 31.945 -30.811 1.00 75.30 40 ALA A CA 1
ATOM 2413 C C . ALA D 1 27 ? 42.385 30.668 -30.763 1.00 80.76 40 ALA A C 1
ATOM 2414 O O . ALA D 1 27 ? 43.411 30.631 -30.043 1.00 84.46 40 ALA A O 1
ATOM 2416 N N . ILE D 1 28 ? 41.969 29.637 -31.515 1.00 83.29 41 ILE A N 1
ATOM 2417 C CA . ILE D 1 28 ? 42.725 28.384 -31.586 1.00 83.16 41 ILE A CA 1
ATOM 2418 C C . ILE D 1 28 ? 44.040 28.643 -32.311 1.00 85.59 41 ILE A C 1
ATOM 2419 O O . ILE D 1 28 ? 45.018 27.960 -32.047 1.00 89.06 41 ILE A O 1
ATOM 2424 N N . THR D 1 29 ? 44.066 29.647 -33.192 1.00 85.76 42 THR A N 1
ATOM 2425 C CA . THR D 1 29 ? 45.256 29.991 -33.995 1.00 88.48 42 THR A CA 1
ATOM 2426 C C . THR D 1 29 ? 46.214 30.927 -33.332 1.00 92.10 42 THR A C 1
ATOM 2427 O O . THR D 1 29 ? 45.819 31.767 -32.528 1.00 100.36 42 THR A O 1
ATOM 2431 N N . ARG D 1 30 ? 47.475 30.802 -33.689 1.00 88.18 43 ARG A N 1
ATOM 2432 C CA . ARG D 1 30 ? 48.469 31.667 -33.109 1.00 92.64 43 ARG A CA 1
ATOM 2433 C C . ARG D 1 30 ? 48.547 32.920 -33.951 1.00 98.27 43 ARG A C 1
ATOM 2434 O O . ARG D 1 30 ? 48.978 33.980 -33.490 1.00 99.84 43 ARG A O 1
ATOM 2442 N N . HIS D 1 31 ? 48.112 32.780 -35.198 1.00 103.37 44 HIS A N 1
ATOM 2443 C CA . HIS D 1 31 ? 48.123 33.865 -36.180 1.00 102.08 44 HIS A CA 1
ATOM 2444 C C . HIS D 1 31 ? 47.199 35.016 -35.816 1.00 101.22 44 HIS A C 1
ATOM 2445 O O . HIS D 1 31 ? 46.041 34.800 -35.425 1.00 97.50 44 HIS A O 1
ATOM 2452 N N . ILE D 1 32 ? 47.720 36.240 -35.952 1.00 99.69 45 ILE A N 1
ATOM 2453 C CA . ILE D 1 32 ? 46.935 37.438 -35.653 1.00 101.58 45 ILE A CA 1
ATOM 2454 C C . ILE D 1 32 ? 46.171 37.971 -36.891 1.00 101.99 45 ILE A C 1
ATOM 2455 O O . ILE D 1 32 ? 45.037 38.464 -36.740 1.00 98.14 45 ILE A O 1
ATOM 2460 N N . GLU D 1 33 ? 46.781 37.850 -38.081 1.00 101.18 46 GLU A N 1
ATOM 2461 C CA . GLU D 1 33 ? 46.215 38.264 -39.380 1.00 104.44 46 GLU A CA 1
ATOM 2462 C C . GLU D 1 33 ? 44.974 37.363 -39.633 1.00 106.00 46 GLU A C 1
ATOM 2463 O O . GLU D 1 33 ? 45.074 36.170 -39.536 1.00 108.25 46 GLU A O 1
ATOM 2469 N N . ASN D 1 34 ? 43.825 37.870 -40.027 1.00 105.00 47 ASN A N 1
ATOM 2470 C CA . ASN D 1 34 ? 42.742 36.903 -40.141 1.00 107.70 47 ASN A CA 1
ATOM 2471 C C . ASN D 1 34 ? 42.766 36.010 -41.346 1.00 110.97 47 ASN A C 1
ATOM 2472 O O . ASN D 1 34 ? 41.905 35.165 -41.509 1.00 112.54 47 ASN A O 1
ATOM 2477 N N . SER D 1 35 ? 43.814 36.151 -42.140 1.00 111.12 48 SER A N 1
ATOM 2478 C CA . SER D 1 35 ? 43.988 35.393 -43.342 1.00 109.24 48 SER A CA 1
ATOM 2479 C C . SER D 1 35 ? 44.729 34.088 -43.173 1.00 110.49 48 SER A C 1
ATOM 2480 O O . SER D 1 35 ? 44.276 33.076 -43.687 1.00 113.52 48 SER A O 1
ATOM 2483 N N . ALA D 1 36 ? 45.874 34.099 -42.495 1.00 109.63 49 ALA A N 1
ATOM 2484 C CA . ALA D 1 36 ? 46.641 32.861 -42.336 1.00 109.95 49 ALA A CA 1
ATOM 2485 C C . ALA D 1 36 ? 46.005 31.960 -41.284 1.00 107.69 49 ALA A C 1
ATOM 2486 O O . ALA D 1 36 ? 46.137 30.724 -41.331 1.00 104.47 49 ALA A O 1
ATOM 2488 N N . ALA D 1 37 ? 45.310 32.604 -40.349 1.00 105.18 50 ALA A N 1
ATOM 2489 C CA . ALA D 1 37 ? 44.638 31.915 -39.267 1.00 104.98 50 ALA A CA 1
ATOM 2490 C C . ALA D 1 37 ? 43.303 31.401 -39.789 1.00 102.99 50 ALA A C 1
ATOM 2491 O O . ALA D 1 37 ? 42.945 30.236 -39.604 1.00 101.22 50 ALA A O 1
ATOM 2493 N N . GLN D 1 38 ? 42.569 32.282 -40.450 1.00 100.69 51 GLN A N 1
ATOM 2494 C CA . GLN D 1 38 ? 41.285 31.913 -41.007 1.00 96.68 51 GLN A CA 1
ATOM 2495 C C . GLN D 1 38 ? 41.404 30.643 -41.834 1.00 96.78 51 GLN A C 1
ATOM 2496 O O . GLN D 1 38 ? 40.492 29.846 -41.859 1.00 92.28 51 GLN A O 1
ATOM 2502 N N . ASP D 1 39 ? 42.540 30.462 -42.501 1.00 97.42 52 ASP A N 1
ATOM 2503 C CA . ASP D 1 39 ? 42.791 29.291 -43.334 1.00 97.38 52 ASP A CA 1
ATOM 2504 C C . ASP D 1 39 ? 43.232 28.124 -42.486 1.00 98.05 52 ASP A C 1
ATOM 2505 O O . ASP D 1 39 ? 42.725 27.020 -42.668 1.00 103.98 52 ASP A O 1
ATOM 2510 N N . ALA D 1 40 ? 44.198 28.350 -41.587 1.00 94.29 53 ALA A N 1
ATOM 2511 C CA . ALA D 1 40 ? 44.671 27.287 -40.683 1.00 86.41 53 ALA A CA 1
ATOM 2512 C C . ALA D 1 40 ? 43.453 26.569 -40.047 1.00 84.48 53 ALA A C 1
ATOM 2513 O O . ALA D 1 40 ? 43.437 25.334 -39.913 1.00 78.50 53 ALA A O 1
ATOM 2515 N N . VAL D 1 41 ? 42.438 27.346 -39.663 1.00 73.02 54 VAL A N 1
ATOM 2516 C CA . VAL D 1 41 ? 41.227 26.786 -39.087 1.00 77.26 54 VAL A CA 1
ATOM 2517 C C . VAL D 1 41 ? 40.512 25.912 -40.117 1.00 82.99 54 VAL A C 1
ATOM 2518 O O . VAL D 1 41 ? 40.110 24.782 -39.823 1.00 88.34 54 VAL A O 1
ATOM 2522 N N . GLU D 1 42 ? 40.332 26.438 -41.325 1.00 89.28 55 GLU A N 1
ATOM 2523 C CA . GLU D 1 42 ? 3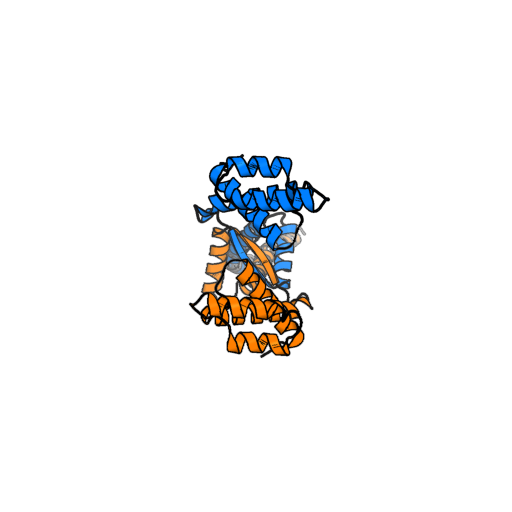9.668 25.678 -42.372 1.00 85.32 55 GLU A CA 1
ATOM 2524 C C . GLU D 1 42 ? 40.370 24.353 -42.604 1.00 79.04 55 GLU A C 1
ATOM 2525 O O . GLU D 1 42 ? 39.709 23.327 -42.741 1.00 83.92 55 GLU A O 1
ATOM 2531 N N . GLN D 1 43 ? 41.698 24.350 -42.613 1.00 72.28 56 GLN A N 1
ATOM 2532 C CA . GLN D 1 43 ? 42.402 23.091 -42.827 1.00 79.28 56 GLN A CA 1
ATOM 2533 C C . GLN D 1 43 ? 42.161 22.112 -41.689 1.00 80.74 56 GLN A C 1
ATOM 2534 O O . GLN D 1 43 ? 41.810 20.945 -41.904 1.00 82.90 56 GLN A O 1
ATOM 2540 N N . LEU D 1 44 ? 42.350 22.604 -40.471 1.00 82.17 57 LEU A N 1
ATOM 2541 C CA . LEU D 1 44 ? 42.138 21.814 -39.276 1.00 74.19 57 LEU A CA 1
ATOM 2542 C C . LEU D 1 44 ? 40.805 21.078 -39.329 1.00 73.03 57 LEU A C 1
ATOM 2543 O O . LEU D 1 44 ? 40.735 19.940 -38.881 1.00 74.86 57 LEU A O 1
ATOM 2548 N N . MET D 1 45 ? 39.762 21.704 -39.870 1.00 58.37 58 MET A N 1
ATOM 2549 C CA . MET D 1 45 ? 38.484 21.029 -39.920 1.00 72.08 58 MET A CA 1
ATOM 2550 C C . MET D 1 45 ? 38.471 19.696 -40.710 1.00 77.96 58 MET A C 1
ATOM 2551 O O . MET D 1 45 ? 37.517 18.882 -40.577 1.00 72.28 58 MET A O 1
ATOM 2556 N N . LYS D 1 46 ? 39.521 19.488 -41.516 1.00 80.12 59 LYS A N 1
ATOM 2557 C CA . LYS D 1 46 ? 39.657 18.302 -42.354 1.00 77.53 59 LYS A CA 1
ATOM 2558 C C . LYS D 1 46 ? 40.309 17.177 -41.607 1.00 78.01 59 LYS A C 1
ATOM 2559 O O . LYS D 1 46 ? 39.985 16.021 -41.802 1.00 81.51 59 LYS A O 1
ATOM 2565 N N . LEU D 1 47 ? 41.257 17.536 -40.734 1.00 78.86 60 LEU A N 1
ATOM 2566 C CA . LEU D 1 47 ? 42.008 16.561 -39.949 1.00 75.30 60 LEU A CA 1
ATOM 2567 C C . LEU D 1 47 ? 41.156 15.628 -39.042 1.00 71.66 60 LEU A C 1
ATOM 2568 O O . LEU D 1 47 ? 41.680 14.771 -38.368 1.00 66.30 60 LEU A O 1
ATOM 2573 N N . GLU D 1 48 ? 39.846 15.836 -38.995 1.00 73.50 61 GLU A N 1
ATOM 2574 C CA . GLU D 1 48 ? 38.923 15.061 -38.187 1.00 78.13 61 GLU A CA 1
ATOM 2575 C C . GLU D 1 48 ? 39.402 13.609 -37.945 1.00 79.14 61 GLU A C 1
ATOM 2576 O O . GLU D 1 48 ? 39.344 13.142 -36.847 1.00 79.50 61 GLU A O 1
ATOM 2582 N N . ASN D 1 49 ? 39.850 12.872 -38.958 1.00 80.41 62 ASN A N 1
ATOM 2583 C CA . ASN D 1 49 ? 40.254 11.478 -38.730 1.00 75.54 62 ASN A CA 1
ATOM 2584 C C . ASN D 1 49 ? 41.731 11.201 -38.953 1.00 78.12 62 ASN A C 1
ATOM 2585 O O . ASN D 1 49 ? 42.149 10.065 -39.000 1.00 74.03 62 ASN A O 1
ATOM 2590 N N . GLU D 1 50 ? 42.530 12.242 -39.095 1.00 78.52 63 GLU A N 1
ATOM 2591 C CA . GLU D 1 50 ? 43.951 12.072 -39.348 1.00 77.94 63 GLU A CA 1
ATOM 2592 C C . GLU D 1 50 ? 44.799 12.518 -38.162 1.00 71.98 63 GLU A C 1
ATOM 2593 O O . GLU D 1 50 ? 45.266 13.643 -38.061 1.00 74.34 63 GLU A O 1
ATOM 2599 N N . PRO D 1 51 ? 45.022 11.616 -37.248 1.00 66.98 64 PRO A N 1
ATOM 2600 C CA . PRO D 1 51 ? 45.798 11.894 -36.062 1.00 72.81 64 PRO A CA 1
ATOM 2601 C C . PRO D 1 51 ? 47.145 12.490 -36.262 1.00 73.95 64 PRO A C 1
ATOM 2602 O O . PRO D 1 51 ? 47.468 13.545 -35.717 1.00 83.43 64 PRO A O 1
ATOM 2606 N N . VAL D 1 52 ? 47.960 11.809 -37.028 1.00 76.36 65 VAL A N 1
ATOM 2607 C CA . VAL D 1 52 ? 49.311 12.309 -37.214 1.00 76.38 65 VAL A CA 1
ATOM 2608 C C . VAL D 1 52 ? 49.319 13.753 -37.683 1.00 77.35 65 VAL A C 1
ATOM 2609 O O . VAL D 1 52 ? 50.168 14.566 -37.292 1.00 75.99 65 VAL A O 1
ATOM 2613 N N . LYS D 1 53 ? 48.359 14.053 -38.545 1.00 78.89 66 LYS A N 1
ATOM 2614 C CA . LYS D 1 53 ? 48.230 15.376 -39.127 1.00 82.35 66 LYS A CA 1
ATOM 2615 C C . LYS D 1 53 ? 47.883 16.395 -38.046 1.00 84.50 66 LYS A C 1
ATOM 2616 O O . LYS D 1 53 ? 48.453 17.499 -38.030 1.00 85.30 66 LYS A O 1
ATOM 2622 N N . VAL D 1 54 ? 46.945 16.033 -37.159 1.00 78.52 67 VAL A N 1
ATOM 2623 C CA . VAL D 1 54 ? 46.507 16.925 -36.075 1.00 69.85 67 VAL A CA 1
ATOM 2624 C C . VAL D 1 54 ? 47.692 17.366 -35.224 1.00 67.49 67 VAL A C 1
ATOM 2625 O O . VAL D 1 54 ? 47.797 18.498 -34.794 1.00 69.77 67 VAL A O 1
ATOM 2629 N N . GLN D 1 55 ? 48.615 16.465 -34.991 1.00 72.14 68 GLN A N 1
ATOM 2630 C CA . GLN D 1 55 ? 49.768 16.836 -34.197 1.00 78.99 68 GLN A CA 1
ATOM 2631 C C . GLN D 1 55 ? 50.583 17.924 -34.879 1.00 81.31 68 GLN A C 1
ATOM 2632 O O . GLN D 1 55 ? 51.049 18.858 -34.228 1.00 76.87 68 GLN A O 1
ATOM 2638 N N . GLU D 1 56 ? 50.744 17.789 -36.197 1.00 92.32 69 GLU A N 1
ATOM 2639 C CA . GLU D 1 56 ? 51.493 18.754 -36.997 1.00 90.04 69 GLU A CA 1
ATOM 2640 C C . GLU D 1 56 ? 50.761 20.102 -36.948 1.00 90.13 69 GLU A C 1
ATOM 2641 O O . GLU D 1 56 ? 51.369 21.143 -36.617 1.00 92.44 69 GLU A O 1
ATOM 2647 N N . TRP D 1 57 ? 49.461 20.081 -37.242 1.00 79.47 70 TRP A N 1
ATOM 2648 C CA . TRP D 1 57 ? 48.683 21.298 -37.235 1.00 78.10 70 TRP A CA 1
ATOM 2649 C C . TRP D 1 57 ? 48.935 22.095 -35.966 1.00 87.89 70 TRP A C 1
ATOM 2650 O O . TRP D 1 57 ? 49.207 23.303 -35.994 1.00 94.43 70 TRP A O 1
ATOM 2661 N N . ILE D 1 58 ? 48.843 21.405 -34.835 1.00 89.17 71 ILE A N 1
ATOM 2662 C CA . ILE D 1 58 ? 49.020 22.045 -33.544 1.00 86.45 71 ILE A CA 1
ATOM 2663 C C . ILE D 1 58 ? 50.353 22.761 -33.450 1.00 84.76 71 ILE A C 1
ATOM 2664 O O . ILE D 1 58 ? 50.443 23.901 -32.969 1.00 83.95 71 ILE A O 1
ATOM 2669 N N . ASP D 1 59 ? 51.378 22.087 -33.946 1.00 84.18 72 ASP A N 1
ATOM 2670 C CA . ASP D 1 59 ? 52.703 22.640 -33.921 1.00 90.75 72 ASP A CA 1
ATOM 2671 C C . ASP D 1 59 ? 52.807 23.938 -34.699 1.00 90.35 72 ASP A C 1
ATOM 2672 O O . ASP D 1 59 ? 53.359 24.909 -34.214 1.00 93.70 72 ASP A O 1
ATOM 2677 N N . ALA D 1 60 ? 52.228 24.001 -35.880 1.00 85.31 73 ALA A N 1
ATOM 2678 C CA . ALA D 1 60 ? 52.327 25.247 -36.616 1.00 87.24 73 ALA A CA 1
ATOM 2679 C C . ALA D 1 60 ? 51.293 26.308 -36.332 1.00 90.40 73 ALA A C 1
ATOM 2680 O O . ALA D 1 60 ? 51.619 27.471 -36.128 1.00 98.80 73 ALA A O 1
ATOM 2682 N N . HIS D 1 61 ? 50.044 25.895 -36.235 1.00 87.57 74 HIS A N 1
ATOM 2683 C CA . HIS D 1 61 ? 48.976 26.863 -36.126 1.00 93.10 74 HIS A CA 1
ATOM 2684 C C . HIS D 1 61 ? 48.213 27.196 -34.818 1.00 95.92 74 HIS A C 1
ATOM 2685 O O . HIS D 1 61 ? 47.444 28.229 -34.773 1.00 90.78 74 HIS A O 1
ATOM 2692 N N . MET D 1 62 ? 48.438 26.389 -33.769 1.00 91.34 75 MET A N 1
ATOM 2693 C CA . MET D 1 62 ? 47.716 26.596 -32.516 1.00 87.75 75 MET A CA 1
ATOM 2694 C C . MET D 1 62 ? 48.295 27.645 -31.638 1.00 81.64 75 MET A C 1
ATOM 2695 O O . MET D 1 62 ? 49.506 27.730 -31.479 1.00 83.08 75 MET A O 1
ATOM 2700 N N . ASN D 1 63 ? 47.389 28.411 -31.034 1.00 79.15 76 ASN A N 1
ATOM 2701 C CA . ASN D 1 63 ? 47.709 29.515 -30.138 1.00 81.48 76 ASN A CA 1
ATOM 2702 C C . ASN D 1 63 ? 48.454 29.026 -28.912 1.00 81.19 76 ASN A C 1
ATOM 2703 O O . ASN D 1 63 ? 47.927 28.228 -28.144 1.00 82.57 76 ASN A O 1
ATOM 2708 N N . VAL D 1 64 ? 49.677 29.525 -28.752 1.00 80.39 77 VAL A N 1
ATOM 2709 C CA . VAL D 1 64 ? 50.534 29.176 -27.634 1.00 84.48 77 VAL A CA 1
ATOM 2710 C C . VAL D 1 64 ? 49.796 29.262 -26.288 1.00 83.52 77 VAL A C 1
ATOM 2711 O O . VAL D 1 64 ? 50.096 28.494 -25.370 1.00 89.68 77 VAL A O 1
ATOM 2715 N N . ASN D 1 65 ? 48.799 30.141 -26.211 1.00 78.26 78 ASN A N 1
ATOM 2716 C CA . ASN D 1 65 ? 47.969 30.342 -25.014 1.00 74.42 78 ASN A CA 1
ATOM 2717 C C . ASN D 1 65 ? 47.012 29.198 -24.662 1.00 79.64 78 ASN A C 1
ATOM 2718 O O . ASN D 1 65 ? 46.420 29.192 -23.583 1.00 75.80 78 ASN A O 1
ATOM 2723 N N . LEU D 1 66 ? 46.808 28.265 -25.603 1.00 84.38 79 LEU A N 1
ATOM 2724 C CA . LEU D 1 66 ? 45.944 27.096 -25.394 1.00 73.01 79 LEU A CA 1
ATOM 2725 C C . LEU D 1 66 ? 46.819 25.874 -25.083 1.00 71.71 79 LEU A C 1
ATOM 2726 O O . LEU D 1 66 ? 46.353 24.833 -24.605 1.00 76.28 79 LEU A O 1
ATOM 2731 N N . ALA D 1 67 ? 48.110 26.028 -25.305 1.00 70.92 80 ALA A N 1
ATOM 2732 C CA . ALA D 1 67 ? 49.046 24.944 -25.091 1.00 76.89 80 ALA A CA 1
ATOM 2733 C C . ALA D 1 67 ? 48.961 24.328 -23.721 1.00 77.42 80 ALA A C 1
ATOM 2734 O O . ALA D 1 67 ? 48.802 23.111 -23.623 1.00 83.66 80 ALA A O 1
ATOM 2736 N N . THR D 1 68 ? 49.086 25.135 -22.667 1.00 75.22 81 THR A N 1
ATOM 2737 C CA . THR D 1 68 ? 49.016 24.553 -21.328 1.00 75.71 81 THR A CA 1
ATOM 2738 C C . THR D 1 68 ? 47.593 24.085 -21.029 1.00 68.03 81 THR A C 1
ATOM 2739 O O . THR D 1 68 ? 47.395 22.965 -20.580 1.00 69.43 81 THR A O 1
ATOM 2743 N N . ARG D 1 69 ? 46.603 24.912 -21.314 1.00 57.22 82 ARG A N 1
ATOM 2744 C CA . ARG D 1 69 ? 45.253 24.500 -21.024 1.00 58.63 82 ARG A CA 1
ATOM 2745 C C . ARG D 1 69 ? 44.845 23.164 -21.665 1.00 65.42 82 ARG A C 1
ATOM 2746 O O . ARG D 1 69 ? 44.119 22.338 -21.090 1.00 61.08 82 ARG A O 1
ATOM 2754 N N . MET D 1 70 ? 45.307 22.937 -22.876 1.00 68.13 83 MET A N 1
ATOM 2755 C CA . MET D 1 70 ? 44.931 21.709 -23.507 1.00 59.93 83 MET A CA 1
ATOM 2756 C C . MET D 1 70 ? 45.713 20.563 -22.874 1.00 56.94 83 MET A C 1
ATOM 2757 O O . MET D 1 70 ? 45.243 19.433 -22.798 1.00 62.96 83 MET A O 1
ATOM 2762 N N . LYS D 1 71 ? 46.916 20.846 -22.416 1.00 44.92 84 LYS A N 1
ATOM 2763 C CA . LYS D 1 71 ? 47.718 19.795 -21.840 1.00 52.69 84 LYS A CA 1
ATOM 2764 C C . LYS D 1 71 ? 46.988 19.302 -20.572 1.00 58.44 84 LYS A C 1
ATOM 2765 O O . LYS D 1 71 ? 47.112 18.131 -20.151 1.00 60.39 84 LYS A O 1
ATOM 2771 N N . GLN D 1 72 ? 46.213 20.205 -19.982 1.00 48.62 85 GLN A N 1
ATOM 2772 C CA . GLN D 1 72 ? 45.517 19.907 -18.747 1.00 51.32 85 GLN A CA 1
ATOM 2773 C C . GLN D 1 72 ? 44.295 19.099 -19.070 1.00 51.77 85 GLN A C 1
ATOM 2774 O O . GLN D 1 72 ? 44.086 18.016 -18.540 1.00 49.48 85 GLN A O 1
ATOM 2780 N N . THR D 1 73 ? 43.528 19.607 -20.013 1.00 49.63 86 THR A N 1
ATOM 2781 C CA . THR D 1 73 ? 42.328 18.987 -20.371 1.00 44.03 86 THR A CA 1
ATOM 2782 C C . THR D 1 73 ? 42.515 17.583 -20.904 1.00 50.66 86 THR A C 1
ATOM 2783 O O . THR D 1 73 ? 41.781 16.663 -20.553 1.00 58.84 86 THR A O 1
ATOM 2787 N N . ILE D 1 74 ? 43.525 17.388 -21.717 1.00 48.12 87 ILE A N 1
ATOM 2788 C CA . ILE D 1 74 ? 43.746 16.077 -22.295 1.00 42.83 87 ILE A CA 1
ATOM 2789 C C . ILE D 1 74 ? 44.326 15.155 -21.181 1.00 50.14 87 ILE A C 1
ATOM 2790 O O . ILE D 1 74 ? 44.031 13.961 -21.081 1.00 50.49 87 ILE A O 1
ATOM 2795 N N . ARG D 1 75 ? 45.200 15.708 -20.365 1.00 45.68 88 ARG A N 1
ATOM 2796 C CA . ARG D 1 75 ? 45.841 14.959 -19.270 1.00 48.68 88 ARG A CA 1
ATOM 2797 C C . ARG D 1 75 ? 44.802 14.351 -18.314 1.00 55.13 88 ARG A C 1
ATOM 2798 O O . ARG D 1 75 ? 44.944 13.180 -17.828 1.00 45.17 88 ARG A O 1
ATOM 2806 N N . ALA D 1 76 ? 43.785 15.185 -18.038 1.00 42.20 89 ALA A N 1
ATOM 2807 C CA . ALA D 1 76 ? 42.691 14.837 -17.147 1.00 43.98 89 ALA A CA 1
ATOM 2808 C C . ALA D 1 76 ? 41.729 13.821 -17.767 1.00 42.03 89 ALA A C 1
ATOM 2809 O O . ALA D 1 76 ? 41.222 12.930 -17.054 1.00 46.28 89 ALA A O 1
ATOM 2811 N N . ARG D 1 77 ? 41.485 13.959 -19.070 1.00 42.23 90 ARG A N 1
ATOM 2812 C CA . ARG D 1 77 ? 40.601 13.058 -19.770 1.00 46.74 90 ARG A CA 1
ATOM 2813 C C . ARG D 1 77 ? 41.256 11.666 -19.904 1.00 49.31 90 ARG A C 1
ATOM 2814 O O . ARG D 1 77 ? 40.581 10.624 -19.834 1.00 54.48 90 ARG A O 1
ATOM 2822 N N . ARG D 1 78 ? 42.575 11.648 -20.031 1.00 44.57 91 ARG A N 1
ATOM 2823 C CA . ARG D 1 78 ? 43.289 10.406 -20.118 1.00 41.30 91 ARG A CA 1
ATOM 2824 C C . ARG D 1 78 ? 43.043 9.693 -18.806 1.00 47.03 91 ARG A C 1
ATOM 2825 O O . ARG D 1 78 ? 42.657 8.538 -18.773 1.00 46.37 91 ARG A O 1
ATOM 2833 N N . LYS D 1 79 ? 43.297 10.380 -17.706 1.00 43.42 92 LYS A N 1
ATOM 2834 C CA . LYS D 1 79 ? 43.120 9.730 -16.419 1.00 52.25 92 LYS A CA 1
ATOM 2835 C C . LYS D 1 79 ? 41.704 9.193 -16.302 1.00 49.09 92 LYS A C 1
ATOM 2836 O O . LYS D 1 79 ? 41.445 8.017 -16.025 1.00 46.36 92 LYS A O 1
ATOM 2842 N N . ARG D 1 80 ? 40.769 10.082 -16.527 1.00 39.77 93 ARG A N 1
ATOM 2843 C CA . ARG D 1 80 ? 39.409 9.662 -16.447 1.00 45.53 93 ARG A CA 1
ATOM 2844 C C . ARG D 1 80 ? 39.042 8.498 -17.395 1.00 50.57 93 ARG A C 1
ATOM 2845 O O . ARG D 1 80 ? 38.155 7.657 -17.089 1.00 49.51 93 ARG A O 1
ATOM 2853 N N . HIS D 1 81 ? 39.690 8.440 -18.544 1.00 47.80 94 HIS A N 1
ATOM 2854 C CA . HIS D 1 81 ? 39.387 7.368 -19.475 1.00 42.84 94 HIS A CA 1
ATOM 2855 C C . HIS D 1 81 ? 39.687 6.016 -18.889 1.00 42.07 94 HIS A C 1
ATOM 2856 O O . HIS D 1 81 ? 38.857 5.115 -18.953 1.00 47.63 94 HIS A O 1
ATOM 2863 N N . PHE D 1 82 ? 40.859 5.868 -18.291 1.00 46.24 95 PHE A N 1
ATOM 2864 C CA . PHE D 1 82 ? 41.226 4.581 -17.718 1.00 46.81 95 PHE A CA 1
ATOM 2865 C C . PHE D 1 82 ? 40.616 4.292 -16.337 1.00 52.44 95 PHE A C 1
ATOM 2866 O O . PHE D 1 82 ? 40.375 3.109 -15.979 1.00 57.58 95 PHE A O 1
ATOM 2874 N N . ASN D 1 83 ? 40.373 5.344 -15.541 1.00 48.48 96 ASN A N 1
ATOM 2875 C CA . ASN D 1 83 ? 39.731 5.125 -14.249 1.00 35.46 96 ASN A CA 1
ATOM 2876 C C . ASN D 1 83 ? 38.312 4.644 -14.473 1.00 43.39 96 ASN A C 1
ATOM 2877 O O . ASN D 1 83 ? 37.700 4.088 -13.564 1.00 47.37 96 ASN A O 1
ATOM 2882 N N . ALA D 1 84 ? 37.785 4.825 -15.685 1.00 43.71 97 ALA A N 1
ATOM 2883 C CA . ALA D 1 84 ? 36.425 4.398 -15.930 1.00 48.27 97 ALA A CA 1
ATOM 2884 C C . ALA D 1 84 ? 36.301 2.891 -16.035 1.00 52.86 97 ALA A C 1
ATOM 2885 O O . ALA D 1 84 ? 35.188 2.387 -15.993 1.00 54.40 97 ALA A O 1
ATOM 2887 N N . GLU D 1 85 ? 37.430 2.191 -16.170 1.00 55.12 98 GLU A N 1
ATOM 2888 C CA . GLU D 1 85 ? 37.438 0.742 -16.303 1.00 65.93 98 GLU A CA 1
ATOM 2889 C C . GLU D 1 85 ? 36.976 -0.022 -15.046 1.00 68.74 98 GLU A C 1
ATOM 2890 O O . GLU D 1 85 ? 36.236 -1.020 -15.121 1.00 68.05 98 GLU A O 1
ATOM 2896 N N . HIS D 1 86 ? 37.405 0.430 -13.879 1.00 62.97 99 HIS A N 1
ATOM 2897 C CA . HIS D 1 86 ? 37.014 -0.283 -12.683 1.00 56.28 99 HIS A CA 1
ATOM 2898 C C . HIS D 1 86 ? 36.308 0.685 -11.788 1.00 55.90 99 HIS A C 1
ATOM 2899 O O . HIS D 1 86 ? 36.714 1.837 -11.709 1.00 56.26 99 HIS A O 1
ATOM 2906 N N . GLN D 1 87 ? 35.311 0.215 -11.034 1.00 56.44 100 GLN A N 1
ATOM 2907 C CA . GLN D 1 87 ? 34.575 1.162 -10.208 1.00 52.15 100 GLN A CA 1
ATOM 2908 C C . GLN D 1 87 ? 35.375 1.674 -9.048 1.00 51.16 100 GLN A C 1
ATOM 2909 O O . GLN D 1 87 ? 35.121 2.792 -8.611 1.00 41.84 100 GLN A O 1
ATOM 2915 N N . HIS D 1 88 ? 36.362 0.917 -8.557 1.00 38.32 101 HIS A N 1
ATOM 2916 C CA . HIS D 1 88 ? 37.117 1.473 -7.436 1.00 37.44 101 HIS A CA 1
ATOM 2917 C C . HIS D 1 88 ? 38.118 2.598 -7.844 1.00 51.82 101 HIS A C 1
ATOM 2918 O O . HIS D 1 88 ? 38.726 3.284 -6.994 1.00 49.29 101 HIS A O 1
ATOM 2925 N N . THR D 1 89 ? 38.341 2.776 -9.142 1.00 51.39 102 THR A N 1
ATOM 2926 C CA . THR D 1 89 ? 39.246 3.845 -9.510 1.00 48.53 102 THR A CA 1
ATOM 2927 C C . THR D 1 89 ? 38.425 5.029 -10.046 1.00 48.05 102 THR A C 1
ATOM 2928 O O . THR D 1 89 ? 39.015 6.063 -10.408 1.00 38.27 102 THR A O 1
ATOM 2932 N N . ARG D 1 90 ? 37.090 4.876 -10.080 1.00 33.75 103 ARG A N 1
ATOM 2933 C CA . ARG D 1 90 ? 36.248 5.979 -10.520 1.00 42.54 103 ARG A CA 1
ATOM 2934 C C . ARG D 1 90 ? 35.952 7.067 -9.435 1.00 44.56 103 ARG A C 1
ATOM 2935 O O . ARG D 1 90 ? 36.126 6.833 -8.236 1.00 41.73 103 ARG A O 1
ATOM 2943 N N . LYS D 1 91 ? 35.524 8.259 -9.866 1.00 41.99 104 LYS A N 1
ATOM 2944 C CA . LYS D 1 91 ? 35.162 9.301 -8.913 1.00 33.03 104 LYS A CA 1
ATOM 2945 C C . LYS D 1 91 ? 33.700 9.536 -9.074 1.00 31.83 104 LYS A C 1
ATOM 2946 O O . LYS D 1 91 ? 33.132 9.304 -10.129 1.00 42.56 104 LYS A O 1
ATOM 2952 N N . LYS D 1 92 ? 33.040 9.948 -8.031 1.00 37.21 105 LYS A N 1
ATOM 2953 C CA . LYS D 1 92 ? 31.597 10.226 -8.185 1.00 43.30 105 LYS A CA 1
ATOM 2954 C C . LYS D 1 92 ? 31.361 11.719 -7.901 1.00 38.81 105 LYS A C 1
ATOM 2955 O O . LYS D 1 92 ? 31.997 12.301 -6.988 1.00 37.96 105 LYS A O 1
ATOM 2961 N N . SER D 1 93 ? 30.462 12.347 -8.650 1.00 36.59 106 SER A N 1
ATOM 2962 C CA . SER D 1 93 ? 30.291 13.775 -8.460 1.00 42.12 106 SER A CA 1
ATOM 2963 C C . SER D 1 93 ? 29.029 14.040 -7.743 1.00 38.14 106 SER A C 1
ATOM 2964 O O . SER D 1 93 ? 27.989 13.490 -8.099 1.00 41.21 106 SER A O 1
ATOM 2967 N N . ILE D 1 94 ? 29.122 14.838 -6.693 1.00 39.87 107 ILE A N 1
ATOM 2968 C CA . ILE D 1 94 ? 27.918 15.224 -5.938 1.00 45.47 107 ILE A CA 1
ATOM 2969 C C . ILE D 1 94 ? 27.923 16.728 -5.554 1.00 47.10 107 ILE A C 1
ATOM 2970 O O . ILE D 1 94 ? 28.980 17.434 -5.644 1.00 46.22 107 ILE A O 1
ATOM 2975 N N . ASP D 1 95 ? 26.760 17.252 -5.172 1.00 45.30 108 ASP A N 1
ATOM 2976 C CA . ASP D 1 95 ? 26.691 18.674 -4.768 1.00 45.60 108 ASP A CA 1
ATOM 2977 C C . ASP D 1 95 ? 26.303 18.707 -3.347 1.00 45.46 108 ASP A C 1
ATOM 2978 O O . ASP D 1 95 ? 25.459 17.934 -2.993 1.00 47.87 108 ASP A O 1
ATOM 2983 N N . LEU D 1 96 ? 26.906 19.574 -2.527 1.00 50.08 109 LEU A N 1
ATOM 2984 C CA . LEU D 1 96 ? 26.552 19.669 -1.110 1.00 43.61 109 LEU A CA 1
ATOM 2985 C C . LEU D 1 96 ? 26.125 21.068 -0.812 1.00 50.00 109 LEU A C 1
ATOM 2986 O O . LEU D 1 96 ? 26.571 22.004 -1.490 1.00 62.65 109 LEU A O 1
ATOM 2991 N N . GLU D 1 97 ? 25.282 21.239 0.194 1.00 47.26 110 GLU A N 1
ATOM 2992 C CA . GLU D 1 97 ? 24.860 22.584 0.572 1.00 42.48 110 GLU A CA 1
ATOM 2993 C C . GLU D 1 97 ? 26.068 23.377 1.097 1.00 43.67 110 GLU A C 1
ATOM 2994 O O . GLU D 1 97 ? 26.915 22.885 1.899 1.00 40.85 110 GLU A O 1
ATOM 3000 N N . PHE D 1 98 ? 26.147 24.628 0.661 1.00 44.90 111 PHE A N 1
ATOM 3001 C CA . PHE D 1 98 ? 27.294 25.457 1.049 1.00 45.54 111 PHE A CA 1
ATOM 3002 C C . PHE D 1 98 ? 27.796 25.245 2.454 1.00 40.18 111 PHE A C 1
ATOM 3003 O O . PHE D 1 98 ? 28.943 24.953 2.677 1.00 44.10 111 PHE A O 1
ATOM 3011 N N . LEU D 1 99 ? 26.903 25.428 3.405 1.00 43.49 112 LEU A N 1
ATOM 3012 C CA . LEU D 1 99 ? 27.220 25.286 4.801 1.00 40.16 112 LEU A CA 1
ATOM 3013 C C . LEU D 1 99 ? 27.703 23.917 5.167 1.00 48.88 112 LEU A C 1
ATOM 3014 O O . LEU D 1 99 ? 28.571 23.785 6.091 1.00 49.57 112 LEU A O 1
ATOM 3019 N N . VAL D 1 100 ? 27.137 22.904 4.482 1.00 39.81 113 VAL A N 1
ATOM 3020 C CA . VAL D 1 100 ? 27.561 21.559 4.747 1.00 39.91 113 VAL A CA 1
ATOM 3021 C C . VAL D 1 100 ? 28.948 21.310 4.178 1.00 42.81 113 VAL A C 1
ATOM 3022 O O . VAL D 1 100 ? 29.838 20.752 4.864 1.00 45.95 113 VAL A O 1
ATOM 3026 N N . TRP D 1 101 ? 29.188 21.770 2.964 1.00 33.95 114 TRP A N 1
ATOM 3027 C CA . TRP D 1 101 ? 30.508 21.578 2.404 1.00 40.09 114 TRP A CA 1
ATOM 3028 C C . TRP D 1 101 ? 31.544 22.326 3.270 1.00 44.14 114 TRP A C 1
ATOM 3029 O O . TRP D 1 101 ? 32.686 21.866 3.522 1.00 36.17 114 TRP A O 1
ATOM 3040 N N . GLN D 1 102 ? 31.142 23.487 3.774 1.00 49.25 115 GLN A N 1
ATOM 3041 C CA . GLN D 1 102 ? 32.078 24.267 4.579 1.00 47.21 115 GLN A CA 1
ATOM 3042 C C . GLN D 1 102 ? 32.517 23.519 5.816 1.00 49.43 115 GLN A C 1
ATOM 3043 O O . GLN D 1 102 ? 33.749 23.485 6.116 1.00 46.59 115 GLN A O 1
ATOM 3049 N N . ARG D 1 103 ? 31.556 22.891 6.531 1.00 43.63 116 ARG A N 1
ATOM 3050 C CA . ARG D 1 103 ? 31.950 22.167 7.766 1.00 35.93 116 ARG A CA 1
ATOM 3051 C C . ARG D 1 103 ? 32.857 21.017 7.459 1.00 43.11 116 ARG A C 1
ATOM 3052 O O . ARG D 1 103 ? 33.817 20.746 8.228 1.00 46.73 116 ARG A O 1
ATOM 3060 N N . LEU D 1 104 ? 32.600 20.404 6.287 1.00 42.04 117 LEU A N 1
ATOM 3061 C CA . LEU D 1 104 ? 33.357 19.238 5.847 1.00 38.43 117 LEU A CA 1
ATOM 3062 C C . LEU D 1 104 ? 34.721 19.636 5.374 1.00 32.79 117 LEU A C 1
ATOM 3063 O O . LEU D 1 104 ? 35.731 18.960 5.700 1.00 39.62 117 LEU A O 1
ATOM 3068 N N . ALA D 1 105 ? 34.800 20.753 4.666 1.00 41.10 118 ALA A N 1
ATOM 3069 C CA . ALA D 1 105 ? 36.147 21.219 4.194 1.00 43.82 118 ALA A CA 1
ATOM 3070 C C . ALA D 1 105 ? 37.045 21.577 5.354 1.00 41.72 118 ALA A C 1
ATOM 3071 O O . ALA D 1 105 ? 38.251 21.179 5.379 1.00 40.61 118 ALA A O 1
ATOM 3073 N N . VAL D 1 106 ? 36.455 22.281 6.329 1.00 36.87 119 VAL A N 1
ATOM 3074 C CA . VAL D 1 106 ? 37.232 22.693 7.483 1.00 43.45 119 VAL A CA 1
ATOM 3075 C C . VAL D 1 106 ? 37.784 21.440 8.148 1.00 43.13 119 VAL A C 1
ATOM 3076 O O . VAL D 1 106 ? 38.971 21.327 8.440 1.00 48.07 119 VAL A O 1
ATOM 3080 N N . LEU D 1 107 ? 36.911 20.492 8.406 1.00 47.76 120 LEU A N 1
ATOM 3081 C CA . LEU D 1 107 ? 37.377 19.268 9.021 1.00 50.32 120 LEU A CA 1
ATOM 3082 C C . LEU D 1 107 ? 38.585 18.661 8.324 1.00 44.85 120 LEU A C 1
ATOM 3083 O O . LEU D 1 107 ? 39.646 18.405 8.931 1.00 41.86 120 LEU A O 1
ATOM 3088 N N . ALA D 1 108 ? 38.424 18.446 7.026 1.00 47.65 121 ALA A N 1
ATOM 3089 C CA . ALA D 1 108 ? 39.475 17.804 6.244 1.00 42.33 121 ALA A CA 1
ATOM 3090 C C . ALA D 1 108 ? 40.778 18.590 6.241 1.00 52.80 121 ALA A C 1
ATOM 3091 O O . ALA D 1 108 ? 41.873 17.991 6.316 1.00 50.81 121 ALA A O 1
ATOM 3093 N N . ARG D 1 109 ? 40.685 19.917 6.111 1.00 50.73 122 ARG A N 1
ATOM 3094 C CA . ARG D 1 109 ? 41.904 20.720 6.101 1.00 50.51 122 ARG A CA 1
ATOM 3095 C C . ARG D 1 109 ? 42.641 20.536 7.407 1.00 57.75 122 ARG A C 1
ATOM 3096 O O . ARG D 1 109 ? 43.853 20.193 7.467 1.00 56.13 122 ARG A O 1
ATOM 3104 N N . ARG D 1 110 ? 41.883 20.746 8.472 1.00 55.68 123 ARG A N 1
ATOM 3105 C CA . ARG D 1 110 ? 42.452 20.650 9.787 1.00 58.81 123 ARG A CA 1
ATOM 3106 C C . ARG D 1 110 ? 43.144 19.270 9.987 1.00 55.25 123 ARG A C 1
ATOM 3107 O O . ARG D 1 110 ? 44.291 19.203 10.461 1.00 53.37 123 ARG A O 1
ATOM 3115 N N . ARG D 1 111 ? 42.457 18.178 9.623 1.00 54.95 124 ARG A N 1
ATOM 3116 C CA . ARG D 1 111 ? 43.028 16.822 9.819 1.00 55.82 124 ARG A CA 1
ATOM 3117 C C . ARG D 1 111 ? 44.161 16.618 8.829 1.00 50.48 124 ARG A C 1
ATOM 3118 O O . ARG D 1 111 ? 45.003 15.741 8.975 1.00 48.23 124 ARG A O 1
ATOM 3126 N N . GLY D 1 112 ? 44.203 17.457 7.811 1.00 54.22 125 GLY A N 1
ATOM 3127 C CA . GLY D 1 112 ? 45.249 17.271 6.822 1.00 54.80 125 GLY A CA 1
ATOM 3128 C C . GLY D 1 112 ? 44.978 16.127 5.831 1.00 62.23 125 GLY A C 1
ATOM 3129 O O . GLY D 1 112 ? 45.895 15.392 5.444 1.00 65.89 125 GLY A O 1
ATOM 3130 N N . ASN D 1 113 ? 43.729 15.927 5.417 1.00 59.46 126 ASN A N 1
ATOM 3131 C CA . ASN D 1 113 ? 43.493 14.860 4.429 1.00 63.44 126 ASN A CA 1
ATOM 3132 C C . ASN D 1 113 ? 42.384 15.144 3.462 1.00 51.91 126 ASN A C 1
ATOM 3133 O O . ASN D 1 113 ? 41.698 16.170 3.534 1.00 54.96 126 ASN A O 1
ATOM 3138 N N . THR D 1 114 ? 42.261 14.261 2.495 1.00 51.31 127 THR A N 1
ATOM 3139 C CA . THR D 1 114 ? 41.235 14.418 1.486 1.00 44.66 127 THR A CA 1
ATOM 3140 C C . THR D 1 114 ? 39.774 14.438 1.953 1.00 45.95 127 THR A C 1
ATOM 3141 O O . THR D 1 114 ? 39.428 13.890 3.025 1.00 35.10 127 THR A O 1
ATOM 3145 N N . LEU D 1 115 ? 38.931 15.143 1.190 1.00 28.43 128 LEU A N 1
ATOM 3146 C CA . LEU D 1 115 ? 37.511 15.117 1.481 1.00 36.09 128 LEU A CA 1
ATOM 3147 C C . LEU D 1 115 ? 36.968 13.622 1.652 1.00 41.94 128 LEU A C 1
ATOM 3148 O O . LEU D 1 115 ? 36.258 13.301 2.602 1.00 40.53 128 LEU A O 1
ATOM 3153 N N . SER D 1 116 ? 37.292 12.745 0.719 1.00 29.86 129 SER A N 1
ATOM 3154 C CA . SER D 1 116 ? 36.908 11.352 0.745 1.00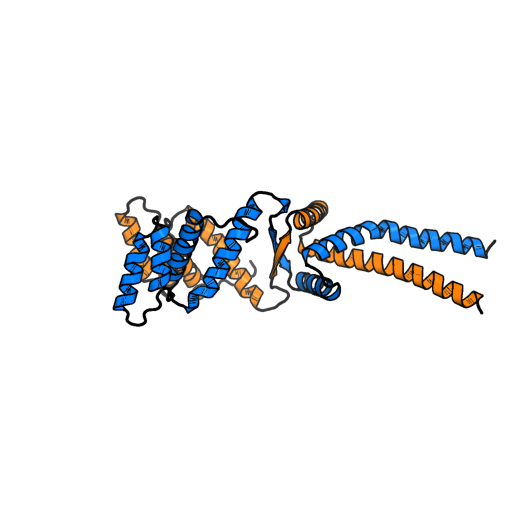 35.17 129 SER A CA 1
ATOM 3155 C C . SER D 1 116 ? 37.378 10.710 2.014 1.00 39.59 129 SER A C 1
ATOM 3156 O O . SER D 1 116 ? 36.603 10.037 2.708 1.00 54.29 129 SER A O 1
ATOM 3159 N N . ASP D 1 117 ? 38.663 10.821 2.278 1.00 39.52 130 ASP A N 1
ATOM 3160 C CA . ASP D 1 117 ? 39.229 10.191 3.479 1.00 47.19 130 ASP A CA 1
ATOM 3161 C C . ASP D 1 117 ? 38.582 10.649 4.772 1.00 46.06 130 ASP A C 1
ATOM 3162 O O . ASP D 1 117 ? 38.476 9.883 5.745 1.00 50.28 130 ASP A O 1
ATOM 3167 N N . THR D 1 118 ? 38.128 11.892 4.745 1.00 38.70 131 THR A N 1
ATOM 3168 C CA . THR D 1 118 ? 37.518 12.562 5.872 1.00 37.85 131 THR A CA 1
ATOM 3169 C C . THR D 1 118 ? 36.151 12.014 6.078 1.00 30.19 131 THR A C 1
ATOM 3170 O O . THR D 1 118 ? 35.745 11.824 7.205 1.00 41.97 131 THR A O 1
ATOM 3174 N N . VAL D 1 119 ? 35.455 11.771 4.975 1.00 28.77 132 VAL A N 1
ATOM 3175 C CA . VAL D 1 119 ? 34.151 11.179 4.963 1.00 27.24 132 VAL A CA 1
ATOM 3176 C C . VAL D 1 119 ? 34.256 9.764 5.500 1.00 34.58 132 VAL A C 1
ATOM 3177 O O . VAL D 1 119 ? 33.381 9.348 6.220 1.00 43.23 132 VAL A O 1
ATOM 3181 N N . VAL D 1 120 ? 35.311 9.025 5.172 1.00 40.46 133 VAL A N 1
ATOM 3182 C CA . VAL D 1 120 ? 35.478 7.653 5.676 1.00 26.78 133 VAL A CA 1
ATOM 3183 C C . VAL D 1 120 ? 35.722 7.711 7.167 1.00 39.95 133 VAL A C 1
ATOM 3184 O O . VAL D 1 120 ? 35.187 6.893 7.940 1.00 51.63 133 VAL A O 1
ATOM 3188 N N . GLN D 1 121 ? 36.535 8.659 7.606 1.00 39.86 134 GLN A N 1
ATOM 3189 C CA . GLN D 1 121 ? 36.795 8.733 9.040 1.00 44.31 134 GLN A CA 1
ATOM 3190 C C . GLN D 1 121 ? 35.543 9.077 9.754 1.00 43.34 134 GLN A C 1
ATOM 3191 O O . GLN D 1 121 ? 35.344 8.557 10.809 1.00 48.53 134 GLN A O 1
ATOM 3197 N N . LEU D 1 122 ? 34.723 9.970 9.185 1.00 45.06 135 LEU A N 1
ATOM 3198 C CA . LEU D 1 122 ? 33.479 10.406 9.814 1.00 46.53 135 LEU A CA 1
ATOM 3199 C C . LEU D 1 122 ? 32.528 9.210 9.977 1.00 46.96 135 LEU A C 1
ATOM 3200 O O . LEU D 1 122 ? 31.965 9.001 11.071 1.00 46.24 135 LEU A O 1
ATOM 3205 N N . ILE D 1 123 ? 32.339 8.456 8.882 1.00 47.07 136 ILE A N 1
ATOM 3206 C CA . ILE D 1 123 ? 31.515 7.243 8.868 1.00 38.77 136 ILE A CA 1
ATOM 3207 C C . ILE D 1 123 ? 32.023 6.239 9.893 1.00 42.58 136 ILE A C 1
ATOM 3208 O O . ILE D 1 123 ? 31.227 5.699 10.602 1.00 45.17 136 ILE A O 1
ATOM 3213 N N . GLU D 1 124 ? 33.334 6.041 10.026 1.00 38.94 137 GLU A N 1
ATOM 3214 C CA . GLU D 1 124 ? 33.789 5.082 11.016 1.00 41.71 137 GLU A CA 1
ATOM 3215 C C . GLU D 1 124 ? 33.780 5.580 12.452 1.00 48.20 137 GLU A C 1
ATOM 3216 O O . GLU D 1 124 ? 33.644 4.792 13.406 1.00 60.31 137 GLU A O 1
ATOM 3222 N N . ASP D 1 125 ? 33.940 6.869 12.636 1.00 50.51 138 ASP A N 1
ATOM 3223 C CA . ASP D 1 125 ? 33.898 7.358 13.975 1.00 58.83 138 ASP A CA 1
ATOM 3224 C C . ASP D 1 125 ? 32.443 7.371 14.406 1.00 59.77 138 ASP A C 1
ATOM 3225 O O . ASP D 1 125 ? 32.124 6.827 15.468 1.00 55.12 138 ASP A O 1
ATOM 3230 N N . ALA D 1 126 ? 31.576 7.931 13.563 1.00 56.58 139 ALA A N 1
ATOM 3231 C CA . ALA D 1 126 ? 30.159 8.048 13.875 1.00 59.67 139 ALA A CA 1
ATOM 3232 C C . ALA D 1 126 ? 29.461 6.723 14.076 1.00 61.45 139 ALA A C 1
ATOM 3233 O O . ALA D 1 126 ? 28.358 6.679 14.574 1.00 70.16 139 ALA A O 1
ATOM 3235 N N . GLU D 1 127 ? 30.090 5.633 13.703 1.00 62.40 140 GLU A N 1
ATOM 3236 C CA . GLU D 1 127 ? 29.448 4.346 13.838 1.00 65.39 140 GLU A CA 1
ATOM 3237 C C . GLU D 1 127 ? 29.800 3.778 15.199 1.00 71.12 140 GLU A C 1
ATOM 3238 O O . GLU D 1 127 ? 29.008 3.065 15.804 1.00 75.50 140 GLU A O 1
ATOM 3244 N N . ARG D 1 128 ? 30.988 4.096 15.690 1.00 74.69 141 ARG A N 1
ATOM 3245 C CA . ARG D 1 128 ? 31.387 3.596 16.987 1.00 79.99 141 ARG A CA 1
ATOM 3246 C C . ARG D 1 128 ? 30.885 4.479 18.153 1.00 85.80 141 ARG A C 1
ATOM 3247 O O . ARG D 1 128 ? 31.185 4.185 19.309 1.00 85.81 141 ARG A O 1
ATOM 3255 N N . LYS D 1 129 ? 30.109 5.536 17.865 1.00 88.99 142 LYS A N 1
ATOM 3256 C CA . LYS D 1 129 ? 29.588 6.432 18.927 1.00 91.58 142 LYS A CA 1
ATOM 3257 C C . LYS D 1 129 ? 28.705 5.737 19.960 1.00 95.38 142 LYS A C 1
ATOM 3258 O O . LYS D 1 129 ? 28.649 6.142 21.121 1.00 96.85 142 LYS A O 1
ATOM 3264 N N . GLU D 1 130 ? 28.003 4.702 19.523 1.00 96.92 143 GLU A N 1
ATOM 3265 C CA . GLU D 1 130 ? 27.130 3.964 20.402 1.00 96.22 143 GLU A CA 1
ATOM 3266 C C . GLU D 1 130 ? 27.936 3.078 21.324 1.00 92.29 143 GLU A C 1
ATOM 3267 O O . GLU D 1 130 ? 27.630 2.987 22.506 1.00 88.51 143 GLU A O 1
ATOM 3273 N N . LYS D 1 131 ? 28.970 2.441 20.785 1.00 91.39 144 LYS A N 1
ATOM 3274 C CA . LYS D 1 131 ? 29.808 1.569 21.586 1.00 92.32 144 LYS A CA 1
ATOM 3275 C C . LYS D 1 131 ? 30.650 2.360 22.575 1.00 92.65 144 LYS A C 1
ATOM 3276 O O . LYS D 1 131 ? 31.295 1.764 23.423 1.00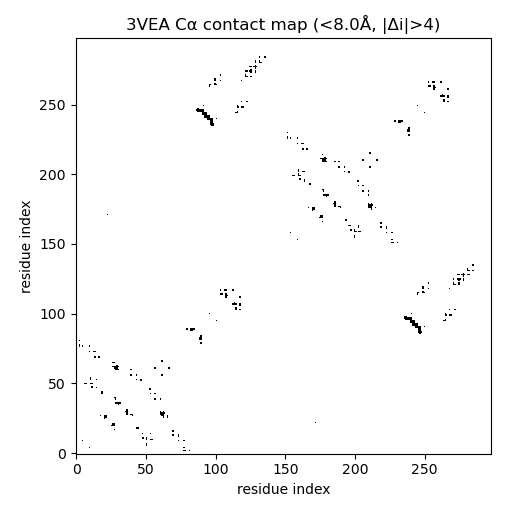 95.19 144 LYS A O 1
ATOM 3282 N N . TYR D 1 132 ? 30.650 3.693 22.450 1.00 96.25 145 TYR A N 1
ATOM 3283 C CA . TYR D 1 132 ? 31.425 4.617 23.315 1.00 96.79 145 TYR A CA 1
ATOM 3284 C C . TYR D 1 132 ? 30.599 5.226 24.453 1.00 99.02 145 TYR A C 1
ATOM 3285 O O . TYR D 1 132 ? 31.118 5.509 25.544 1.00 92.82 145 TYR A O 1
ATOM 3294 N N . ALA D 1 133 ? 29.314 5.433 24.176 1.00 102.49 146 ALA A N 1
ATOM 3295 C CA . ALA D 1 133 ? 28.369 5.975 25.160 1.00 105.38 146 ALA A CA 1
ATOM 3296 C C . ALA D 1 133 ? 28.201 4.935 26.277 1.00 106.62 146 ALA A C 1
ATOM 3297 O O . ALA D 1 133 ? 28.403 5.234 27.464 1.00 101.84 146 ALA A O 1
ATOM 3299 N N . SER D 1 134 ? 27.844 3.712 25.875 1.00 108.24 147 SER A N 1
ATOM 3300 C CA . SER D 1 134 ? 27.669 2.595 26.801 1.00 107.26 147 SER A CA 1
ATOM 3301 C C . SER D 1 134 ? 28.986 2.278 27.519 1.00 105.68 147 SER A C 1
ATOM 3302 O O . SER D 1 134 ? 29.002 1.617 28.552 1.00 104.99 147 SER A O 1
ATOM 3305 N N . GLN D 1 135 ? 30.089 2.766 26.971 1.00 107.39 148 GLN A N 1
ATOM 3306 C CA . GLN D 1 135 ? 31.392 2.530 27.564 1.00 110.61 148 GLN A CA 1
ATOM 3307 C C . GLN D 1 135 ? 31.636 3.545 28.661 1.00 113.36 148 GLN A C 1
ATOM 3308 O O . GLN D 1 135 ? 32.510 3.330 29.513 1.00 111.52 148 GLN A O 1
ATOM 3314 N N . MET D 1 136 ? 30.859 4.639 28.632 1.00 116.47 149 MET A N 1
ATOM 3315 C CA . MET D 1 136 ? 30.951 5.733 29.621 1.00 122.24 149 MET A CA 1
ATOM 3316 C C . MET D 1 136 ? 30.115 5.440 30.886 1.00 124.30 149 MET A C 1
ATOM 3317 O O . MET D 1 136 ? 30.596 5.621 32.027 1.00 121.55 149 MET A O 1
ATOM 3322 N N . SER D 1 137 ? 28.873 4.987 30.670 1.00 125.11 150 SER A N 1
ATOM 3323 C CA . SER D 1 137 ? 27.953 4.660 31.763 1.00 123.52 150 SER A CA 1
ATOM 3324 C C . SER D 1 137 ? 28.411 3.376 32.457 1.00 124.26 150 SER A C 1
ATOM 3325 O O . SER D 1 137 ? 28.372 3.289 33.685 1.00 124.82 150 SER A O 1
ATOM 3328 N N . SER D 1 138 ? 28.843 2.383 31.677 1.00 123.31 151 SER A N 1
ATOM 3329 C CA . SER D 1 138 ? 29.320 1.128 32.256 1.00 121.20 151 SER A CA 1
ATOM 3330 C C . SER D 1 138 ? 30.506 1.458 33.174 1.00 122.67 151 SER A C 1
ATOM 3331 O O . SER D 1 138 ? 30.630 0.900 34.268 1.00 121.13 151 SER A O 1
ATOM 3334 N N . LEU D 1 139 ? 31.353 2.375 32.726 1.00 123.35 152 LEU A N 1
ATOM 3335 C CA . LEU D 1 139 ? 32.518 2.797 33.459 1.00 125.33 152 LEU A CA 1
ATOM 3336 C C . LEU D 1 139 ? 32.054 3.656 34.637 1.00 128.79 152 LEU A C 1
ATOM 3337 O O . LEU D 1 139 ? 32.645 3.601 35.725 1.00 127.14 152 LEU A O 1
ATOM 3342 N N . LYS D 1 140 ? 30.967 4.400 34.439 1.00 132.88 153 LYS A N 1
ATOM 3343 C CA . LYS D 1 140 ? 30.529 5.369 35.451 1.00 134.77 153 LYS A CA 1
ATOM 3344 C C . LYS D 1 140 ? 29.914 4.511 36.658 1.00 136.40 153 LYS A C 1
ATOM 3345 O O . LYS D 1 140 ? 30.049 4.867 37.836 1.00 133.51 153 LYS A O 1
ATOM 3351 N N . GLN D 1 141 ? 29.208 3.408 36.367 1.00 135.35 154 GLN A N 1
ATOM 3352 C CA . GLN D 1 141 ? 28.581 2.463 37.354 1.00 133.06 154 GLN A CA 1
ATOM 3353 C C . GLN D 1 141 ? 29.639 1.674 38.163 1.00 134.61 154 GLN A C 1
ATOM 3354 O O . GLN D 1 141 ? 29.669 1.745 39.387 1.00 136.82 154 GLN A O 1
ATOM 3360 N N . ASP D 1 142 ? 30.507 0.928 37.479 1.00 135.14 155 ASP A N 1
ATOM 3361 C CA . ASP D 1 142 ? 31.540 0.127 38.166 1.00 135.73 155 ASP A CA 1
ATOM 3362 C C . ASP D 1 142 ? 32.320 0.890 39.214 1.00 135.34 155 ASP A C 1
ATOM 3363 O O . ASP D 1 142 ? 32.776 0.315 40.216 1.00 133.05 155 ASP A O 1
ATOM 3368 N N . LEU D 1 143 ? 32.497 2.183 38.961 1.00 135.96 156 LEU A N 1
ATOM 3369 C CA . LEU D 1 143 ? 33.209 3.051 39.891 1.00 141.88 156 LEU A CA 1
ATOM 3370 C C . LEU D 1 143 ? 32.361 3.342 41.142 1.00 147.51 156 LEU A C 1
ATOM 3371 O O . LEU D 1 143 ? 32.876 3.300 42.271 1.00 150.22 156 LEU A O 1
ATOM 3376 N N . LYS D 1 144 ? 31.068 3.628 40.945 1.00 149.44 157 LYS A N 1
ATOM 3377 C CA . LYS D 1 144 ? 30.158 3.906 42.064 1.00 147.31 157 LYS A CA 1
ATOM 3378 C C . LYS D 1 144 ? 30.084 2.709 43.025 1.00 147.01 157 LYS A C 1
ATOM 3379 O O . LYS D 1 144 ? 29.664 2.852 44.168 1.00 147.71 157 LYS A O 1
ATOM 3385 N N . ASP D 1 145 ? 30.506 1.536 42.559 1.00 146.52 158 ASP A N 1
ATOM 3386 C CA . ASP D 1 145 ? 30.506 0.334 43.380 1.00 146.17 158 ASP A CA 1
ATOM 3387 C C . ASP D 1 145 ? 31.775 0.258 44.180 1.00 147.25 158 ASP A C 1
ATOM 3388 O O . ASP D 1 145 ? 31.797 -0.223 45.299 1.00 147.36 158 ASP A O 1
ATOM 3393 N N . ILE D 1 146 ? 32.857 0.744 43.594 1.00 148.46 159 ILE A N 1
ATOM 3394 C CA . ILE D 1 146 ? 34.132 0.717 44.298 1.00 150.11 159 ILE A CA 1
ATOM 3395 C C . ILE D 1 146 ? 34.050 1.624 45.562 1.00 149.50 159 ILE A C 1
ATOM 3396 O O . ILE D 1 146 ? 34.733 1.381 46.573 1.00 151.74 159 ILE A O 1
ATOM 3401 N N . LEU D 1 147 ? 33.168 2.625 45.532 1.00 144.75 160 LEU A N 1
ATOM 3402 C CA . LEU D 1 147 ? 33.006 3.538 46.686 1.00 143.79 160 LEU A CA 1
ATOM 3403 C C . LEU D 1 147 ? 32.196 3.005 47.898 1.00 145.37 160 LEU A C 1
ATOM 3404 O O . LEU D 1 147 ? 32.712 2.908 49.023 1.00 144.89 160 LEU A O 1
ATOM 3409 N N . ASP D 1 148 ? 30.932 2.664 47.656 1.00 144.24 161 ASP A N 1
ATOM 3410 C CA . ASP D 1 148 ? 30.035 2.168 48.692 1.00 140.07 161 ASP A CA 1
ATOM 3411 C C . ASP D 1 148 ? 30.462 0.806 49.225 1.00 141.20 161 ASP A C 1
ATOM 3412 O O . ASP D 1 148 ? 29.878 0.300 50.178 1.00 139.33 161 ASP A O 1
ATOM 3417 N N . LYS D 1 149 ? 31.481 0.224 48.595 1.00 144.26 162 LYS A N 1
ATOM 3418 C CA . LYS D 1 149 ? 32.030 -1.081 48.983 1.00 144.25 162 LYS A CA 1
ATOM 3419 C C . LYS D 1 149 ? 33.357 -0.928 49.739 1.00 142.77 162 LYS A C 1
ATOM 3420 O O . LYS D 1 149 ? 33.384 -1.281 50.948 1.00 141.18 162 LYS A O 1
#

Radius of gyration: 29.11 Å; Cα contacts (8 Å, |Δi|>4): 250; chains: 2; bounding box: 48×41×95 Å

Secondary structure (DSSP, 8-state):
--S---HHHHHHHHHHHHHHHHHH----BS--SHHHHHHHHHHHTTGGG-HHHHHHHHHHHB-HHHHHHHHHHHHHHHHHHHHTTSGGG-EEEEEEEHHHHHHHHHHHHHHTS-HHHHHHHHHHHHHTHHHHHHHHHHHHHHHHHHHH-/--S---HHHHHHHHHHHHHHHHHTT---BS-SSHHHHHHHHHHTTT-TT-HHHHHHHHHHHB-HHHHHHHHHHHHHHHHHHHHTTSGGG-EEEEEEEHHHHHHHHHHHHHHT--HHHHHHHHHHHHHHHHHHHHHHHHHHHHHHHHHH-

Solvent-accessible surface area: 19937 Å² total; per-residue (Å²): 214,168,54,119,97,70,145,119,48,12,6,31,40,50,33,59,25,0,18,113,34,64,136,75,70,70,62,6,11,119,53,171,112,123,70,43,14,89,84,0,15,100,71,3,75,145,15,90,131,73,35,125,93,2,72,102,5,28,112,48,45,6,34,120,87,3,25,81,77,7,130,90,51,9,128,32,117,37,85,163,72,37,16,66,103,108,113,128,40,88,87,58,94,16,86,1,70,12,77,10,52,67,91,1,9,47,28,7,170,168,90,69,55,82,45,8,70,0,2,34,61,5,2,88,37,1,86,72,29,80,95,40,44,55,76,35,66,55,44,140,99,80,82,111,66,123,121,92,199,170,182,47,95,76,69,143,113,58,13,7,32,36,40,39,50,27,0,27,98,33,68,64,99,60,71,61,2,15,106,45,151,84,124,88,51,9,95,67,3,15,100,77,0,86,149,22,86,127,89,34,113,100,2,82,106,12,16,94,44,53,12,20,107,102,1,25,86,100,10,125,95,54,11,137,34,120,31,85,163,77,31,13,61,115,104,96,112,39,76,100,58,86,15,82,1,78,17,95,6,49,76,90,0,7,56,31,5,172,200,80,63,49,75,43,2,64,0,2,34,71,2,20,96,38,16,101,111,51,111,113,53,23,65,73,14,60,55,36,98,107,100,60,135,70,132,149,122,198

Nearest PDB structures (foldseek):
  3veb-assembly1_B  TM=8.751E-01  e=3.676E-20  Yersinia pestis
  7nyx-assembly1_J  TM=9.566E-01  e=4.818E-18  Photorhabdus thracensis
  4d8j-assembly4_K  TM=9.632E-01  e=1.841E-17  Escherichia coli
  4d8j-assembly1_A  TM=9.043E-01  e=1.866E-16  Escherichia coli
  4d8j-assembly4_L  TM=8.863E-01  e=1.376E-16  Escherichia coli

Organism: Yersinia pestis (NCBI:txid632)

B-factor: mean 74.79, std 28.47, range [18.83, 170.66]

CATH classification: 1.20.1270.380 (+1 more: 1.10.1220.10)

Foldseek 3Di:
DPFDDDLQVLLLVLLCVLLVCVVVPDQQFQDPDCVVSVVLVVVSVPCNRVSVCSVVSCVPTGHPVVVVVSVVVSVVVRQQVVLVPDVVSHDDDDDDDVVVVVVLVVVCVVVVHDSVVSVVVVVVVVVVVVVVVVVVVVVCVVVVVVVVD/DPFDDDLQVLLLVLLVVLVVVVVVPDQQFQDPPCPVLVVLVVVSVVCNRPRVVSVVSSVHTGHPVCVVVVVVVSVVVRQQVVLVPDVVSHDDDDDDDPVVVVVLVVQCVVVVHDSVVSVVVCVVVVVCVVVVVCVVVVVVVVVVVVPVD

=== Feature glossary ===
A reading guide for the features in this record.

Start from the sequence.

  · Sequence gives the chain of amino acids in standard one-letter code (A=alanine, C=cysteine, …, Y=tyrosine), read N→C. It is the only feature that is directly encoded by the gene; all structural features are derived from the folded form of this sequence.

Fold it, and you get atomic coordinates and the backbone conformation that goes with them.

  · Structure coordinates are given as an mmCIF _atom_site loop: one row per atom with element, residue name, chain id, sequence number, and x/y/z position in Å. Only the four main-chain atoms per residue are included here; side chains are omitted to keep the record compact.

  · Backbone dihedral angles. Every residue except chain termini has a φ (preceding-C → N → Cα → C) and a ψ (N → Cα → C → next-N). They are reported in degrees following the IUPAC sign convention. Secondary structure is essentially a statement about which (φ, ψ) basin each residue occupies.

  · Eight-state secondary structure (DSSP): H is the canonical α-helix, G the tighter 3₁₀-helix, I the wider π-helix; E/B are β-structure, T and S are turns and bends, and '-' is everything else. DSSP derives these from the pattern of main-chain N–H···O=C hydrogen bonds, not from the sequence.

  · SS3 is a coarse helix/strand/coil call (letters a/b/c) made by the P-SEA algorithm from inter-Cα distances and dihedrals. It is less detailed than DSSP but needs only Cα positions.

Summarize the fold with a handful of shape descriptors and a per-residue structural alphabet.

  · Radius of gyration (Rg) is the root-mean-square distance of Cα atoms from their centroid — a single number for overall size and compactness. A globular domain of N residues has Rg ≈ 2.2·N^0.38 Å; an extended or disordered chain has a much larger Rg. The Cα contact count is the number of residue pairs whose Cα atoms are within 8 Å and are more than four positions apart in sequence — a standard proxy for tertiary packing density. The bounding box is the smallest axis-aligned box enclosing all Cα atoms.

  · 3Di is Foldseek's structural alphabet. Each residue is assigned one of twenty discrete states based on how its Cα sits relative to its spatial (not sequential) neighbors. Aligning 3Di strings finds structural homologs roughly as well as full 3D superposition, but orders of magnitude faster.

  · Solvent-accessible surface area (SASA) is the area in Å² traced out by the centre of a 1.4 Å probe sphere (a water molecule) rolled over the protein's van der Waals surface (Shrake–Rupley / Lee–Richards construction). Buried residues have near-zero SASA; fully exposed residues can exceed 200 Å². The total SASA scales roughly with the number of surface residues.

Ask how reliable the model is.

  · For AlphaFold models, the B-factor field carries pLDDT — the model's own estimate of local accuracy on a 0–100 scale. Regions with pLDDT<50 should be treated as essentially unmodeled; they often correspond to intrinsically disordered segments.

  · For experimental (PDB) structures, the B-factor (temperature factor) quantifies the positional spread of each atom in the crystal — a combination of thermal vibration and static disorder — in units of Å². High B-factors mark flexible loops or poorly resolved regions; low B-factors mark the rigid, well-ordered core.

  · Predicted Aligned Error (PAE) is an AlphaFold confidence matrix: entry (i, j) is the expected error in the position of residue j, in ångströms, when the prediction is superimposed on the true structure at residue i. Low PAE within a block of residues means that block is internally rigid and well-predicted; high PAE between two blocks means their relative placement is uncertain even if each block individually is confident.

Place it in context: what it resembles, what it is annotated as, and how it looks.

  · Structural nearest neighbors (via Foldseek easy-search vs the PDB). Reported per hit: target PDB id, E-value, and alignment TM-score. A TM-score above ~0.5 is the conventional threshold for 'same fold'.

  · Functional annotations link the protein to curated databases. InterPro entries identify conserved domains and families by matching the sequence against member-database signatures (Pfam, PROSITE, CDD, …). Gene Ontology (GO) terms describe molecular function, biological process, and cellular component in a controlled vocabulary. CATH places the structure in a hierarchical fold classification (Class/Architecture/Topology/Homologous-superfamily). The organism is the source species.

  · The contact map is a binary N×N matrix image: pixel (i, j) is dark where Cα_i and Cα_j are within 8 Å and |i−j|>4. Because the |i−j|>4 filter removes local helical contacts, off-diagonal stripes parallel to the main diagonal indicate parallel β-sheets; stripes perpendicular to it indicate antiparallel β-sheets. The Ramachandran plot scatters every residue's (φ, ψ) pair against the sterically allowed regions. The PAE heatmap renders the predicted-aligned-error matrix.

  · Six rendered views show the 3D structure from the faces of a cube — i.e. along ±x, ±y, ±z. Rendering representation is drawn randomly per protein from cartoon (secondary-structure ribbons), sticks (backbone bonds), or molecular surface; coloring is either N→C rainbow (blue at the N-terminus through red at the C-terminus) or one color per chain.